Protein AF-0000000066460626 (afdb_homodimer)

Radius of gyration: 23.29 Å; Cα contacts (8 Å, |Δi|>4): 534; chains: 2; bounding box: 52×64×82 Å

Secondary structure (DSSP, 8-state):
------------GGGBPPPEE--HHHHHHHHHHHHHHTTS-EEE-SSSEEEE--TTHHHHHHHHHHHTT-SSS-EEEEEEEESEEEEPPPTTEEEEEEEEES-EEETTEEE-BTEEEEESS-EEEE-EEEEEEEEEE------GGGG--/------------GGGBPPPEE--HHHHHHHHHHHHHHTTS-EEE-SSSEEEE--TTHHHHHHHHHHHTT-SSS-EEEEEEEESEEEEPPPTTEEEEEEEEES-EEETTEEE-BTEEEEESS-EEEE-EEEEEEEEEE------GGGGG-

Nearest PDB structures (foldseek):
  3o14-assembly2_B  TM=6.221E-01  e=6.303E-01  Marinobacter nauticus VT8
  4tvw-assembly1_A  TM=4.053E-01  e=3.552E+00  Escherichia coli
  4cfe-assembly1_C  TM=2.520E-01  e=5.474E+00  Homo sapiens
  4cfe-assembly2_A  TM=2.181E-01  e=5.474E+00  Homo sapiens
  3o14-assembly2_B  TM=6.187E-01  e=6.243E-01  Marinobacter nauticus VT8

Foldseek 3Di:
DDPPPPPPVPPCCVQWDDKDFDDPQLLVLLQQLLVVVVPADWDDDDDFKIWGPHPCNCVSCQSNCVSVVNNPPDDDIDMDGAFKDKDADDPPDKDKDADRDDWFDFPNDIDDGRIIIIGPGIGMGTDDDDDDDDDDDDPPPPPPPVVVD/DDPPPPPPVPPCCVQWDDKDFDDPQLLVLLQQLLVVVVPADWDDDDDFKIWGPHPCNCVSCQSNCVSVVNNPPDDDIDMDGAFKDKDADDPPDKDKDADRDDWFDFPNDIDDGRIIIIGPGIGMGTDDDDDDDDDDDDPPPPPPVVVVD

Sequence (298 aa):
MASDKDDTESKDTSKFEFPSTIDSDAKGDLDELAKWFRAAEMVTQGKNTWRCVDMARFQKVYPLLSKLKLDKGCKFTLYRISGYTTILKGPGFDNLFFPLLGAVDIHGVRFEPGKYTRFTSNQVVDAQLDFLIISVPEEVSMSNESRLEMASDKDDTESKDTSKFEFPSTIDSDAKGDLDELAKWFRAAEMVTQGKNTWRCVDMARFQKVYPLLSKLKLDK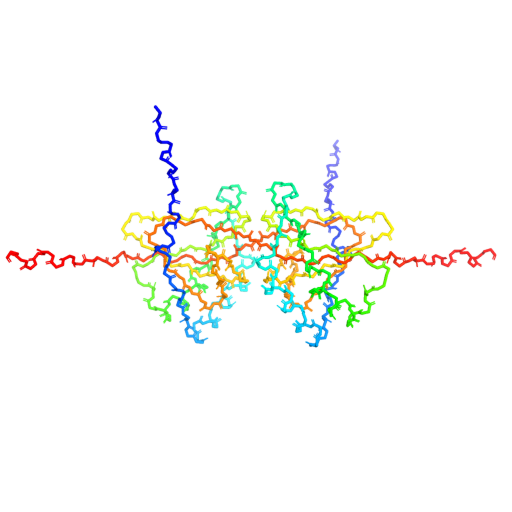GCKFTLYRISGYTTILKGPGFDNLFFPLLGAVDIHGVRFEPGKYTRFTSNQVVDAQLDFLIISVPEEVSMSNESRLE

Solvent-accessible surface area (backbone atoms only — not comparable to full-atom values): 16579 Å² total; per-residue (Å²): 136,83,79,78,76,75,76,70,73,68,79,68,64,80,64,60,51,74,69,44,74,58,55,72,69,42,36,52,38,43,50,52,35,35,61,55,53,75,72,50,46,68,41,80,55,70,95,38,26,30,33,61,67,38,78,63,50,60,69,52,46,39,66,33,27,52,70,68,70,46,67,69,89,42,48,74,47,45,38,38,30,36,15,63,48,74,46,76,54,52,89,73,33,26,33,36,42,31,40,40,50,30,52,39,53,48,94,86,41,78,38,42,54,47,30,31,34,52,35,80,48,69,40,72,42,46,18,54,32,37,31,38,37,37,37,33,66,49,79,71,70,72,62,68,64,67,67,76,105,135,84,80,79,77,75,77,68,74,69,79,70,65,78,63,61,52,75,69,44,74,58,54,72,71,41,36,52,38,42,49,53,36,36,62,54,54,76,72,50,45,66,41,79,56,68,96,36,27,32,36,62,68,38,77,62,48,62,68,54,46,40,66,33,27,51,69,68,70,46,66,69,90,42,46,76,49,46,37,39,30,38,13,61,48,74,47,77,53,54,89,72,33,25,33,36,42,31,40,40,53,31,50,40,54,51,96,86,40,80,37,41,54,45,30,30,33,52,36,81,48,69,41,72,44,50,18,56,33,38,31,39,36,37,36,33,66,48,78,71,70,73,62,67,65,69,66,76,105

Structure (mmCIF, N/CA/C/O backbone):
data_AF-0000000066460626-model_v1
#
loop_
_entity.id
_entity.type
_entity.pdbx_description
1 polymer 'Uncharacterized protein'
#
loop_
_atom_site.group_PDB
_atom_site.id
_atom_site.type_symbol
_atom_site.label_atom_id
_atom_site.label_alt_id
_atom_site.label_comp_id
_atom_site.label_asym_id
_atom_site.label_entity_id
_atom_site.label_seq_id
_atom_site.pdbx_PDB_ins_code
_atom_site.Cartn_x
_atom_site.Cartn_y
_atom_site.Cartn_z
_atom_site.occupancy
_atom_site.B_iso_or_equiv
_atom_site.auth_seq_id
_atom_site.auth_comp_id
_atom_site.auth_asym_id
_atom_site.auth_atom_id
_atom_site.pdbx_PDB_model_num
ATOM 1 N N . MET A 1 1 ? 34.125 -6.992 35.781 1 24 1 MET A N 1
ATOM 2 C CA . MET A 1 1 ? 32.969 -7.688 35.219 1 24 1 MET A CA 1
ATOM 3 C C . MET A 1 1 ? 31.891 -6.695 34.781 1 24 1 MET A C 1
ATOM 5 O O . MET A 1 1 ? 31.203 -6.098 35.594 1 24 1 MET A O 1
ATOM 9 N N . ALA A 1 2 ? 32.156 -5.93 33.719 1 31.8 2 ALA A N 1
ATOM 10 C CA . ALA A 1 2 ? 31.391 -4.797 33.219 1 31.8 2 ALA A CA 1
ATOM 11 C C . ALA A 1 2 ? 30.016 -5.238 32.719 1 31.8 2 ALA A C 1
ATOM 13 O O . ALA A 1 2 ? 29.906 -6.219 31.984 1 31.8 2 ALA A O 1
ATOM 14 N N . SER A 1 3 ? 28.875 -4.977 33.5 1 30.23 3 SER A N 1
ATOM 15 C CA . SER A 1 3 ? 27.469 -5.238 33.219 1 30.23 3 SER A CA 1
ATOM 16 C C . SER A 1 3 ? 27.047 -4.621 31.875 1 30.23 3 SER A C 1
ATOM 18 O O . SER A 1 3 ? 27.281 -3.432 31.641 1 30.23 3 SER A O 1
ATOM 20 N N . ASP A 1 4 ? 27.031 -5.344 30.844 1 32.59 4 ASP A N 1
ATOM 21 C CA . ASP A 1 4 ? 26.547 -5.008 29.516 1 32.59 4 ASP A CA 1
ATOM 22 C C . ASP A 1 4 ? 25.125 -4.477 29.562 1 32.59 4 ASP A C 1
ATOM 24 O O . ASP A 1 4 ? 24.172 -5.23 29.828 1 32.59 4 ASP A O 1
ATOM 28 N N . LYS A 1 5 ? 24.906 -3.232 30.078 1 36.12 5 LYS A N 1
ATOM 29 C CA . LYS A 1 5 ? 23.641 -2.527 29.953 1 36.12 5 LYS A CA 1
ATOM 30 C C . LYS A 1 5 ? 23.062 -2.666 28.547 1 36.12 5 LYS A C 1
ATOM 32 O O . LYS A 1 5 ? 23.672 -2.197 27.578 1 36.12 5 LYS A O 1
ATOM 37 N N . ASP A 1 6 ? 22.422 -3.742 28.266 1 32.94 6 ASP A N 1
ATOM 38 C CA . ASP A 1 6 ? 21.562 -3.947 27.109 1 32.94 6 ASP A CA 1
ATOM 39 C C . ASP A 1 6 ? 20.625 -2.75 26.891 1 32.94 6 ASP A C 1
ATOM 41 O O . ASP A 1 6 ? 19.781 -2.465 27.734 1 32.94 6 ASP A O 1
ATOM 45 N N . ASP A 1 7 ? 21.109 -1.629 26.422 1 34.34 7 ASP A N 1
ATOM 46 C CA . ASP A 1 7 ? 20.312 -0.501 25.938 1 34.34 7 ASP A CA 1
ATOM 47 C C . ASP A 1 7 ? 19.156 -0.977 25.062 1 34.34 7 ASP A C 1
ATOM 49 O O . ASP A 1 7 ? 19.312 -1.201 23.875 1 34.34 7 ASP A O 1
ATOM 53 N N . THR A 1 8 ? 18.297 -1.813 25.656 1 34.25 8 THR A N 1
ATOM 54 C CA . THR A 1 8 ? 17 -2.008 25.016 1 34.25 8 THR A CA 1
ATOM 55 C C . THR A 1 8 ? 16.359 -0.666 24.672 1 34.25 8 THR A C 1
ATOM 57 O O . THR A 1 8 ? 15.953 0.083 25.562 1 34.25 8 THR A O 1
ATOM 60 N N . GLU A 1 9 ? 16.844 0.076 23.734 1 36.5 9 GLU A N 1
ATOM 61 C CA . GLU A 1 9 ? 16.031 1.184 23.219 1 36.5 9 GLU A CA 1
ATOM 62 C C . GLU A 1 9 ? 14.555 0.805 23.156 1 36.5 9 GLU A C 1
ATOM 64 O O . GLU A 1 9 ? 14.18 -0.107 22.406 1 36.5 9 GLU A O 1
ATOM 69 N N . SER A 1 10 ? 13.891 0.825 24.234 1 34.88 10 SER A N 1
ATOM 70 C CA . SER A 1 10 ? 12.43 0.767 24.234 1 34.88 10 SER A CA 1
ATOM 71 C C . SER A 1 10 ? 11.852 1.517 23.031 1 34.88 10 SER A C 1
ATOM 73 O O . SER A 1 10 ? 12.102 2.713 22.875 1 34.88 10 SER A O 1
ATOM 75 N N . LYS A 1 11 ? 11.75 0.898 21.969 1 39.72 11 LYS A N 1
ATOM 76 C CA . LYS A 1 11 ? 10.93 1.493 20.922 1 39.72 11 LYS A CA 1
ATOM 77 C C . LYS A 1 11 ? 9.719 2.221 21.516 1 39.72 11 LYS A C 1
ATOM 79 O O . LYS A 1 11 ? 8.797 1.586 22.016 1 39.72 11 LYS A O 1
ATOM 84 N N . ASP A 1 12 ? 9.828 3.227 22.266 1 39.19 12 ASP A N 1
ATOM 85 C CA . ASP A 1 12 ? 8.812 4.078 22.875 1 39.19 12 ASP A CA 1
ATOM 86 C C . ASP A 1 12 ? 7.629 4.285 21.922 1 39.19 12 ASP A C 1
ATOM 88 O O . ASP A 1 12 ? 7.672 5.145 21.047 1 39.19 12 ASP A O 1
ATOM 92 N N . THR A 1 13 ? 6.914 3.293 21.547 1 45.16 13 THR A N 1
ATOM 93 C CA . THR A 1 13 ? 5.594 3.271 20.922 1 45.16 13 THR A CA 1
ATOM 94 C C . THR A 1 13 ? 4.676 4.305 21.578 1 45.16 13 THR A C 1
ATOM 96 O O . THR A 1 13 ? 3.502 4.414 21.203 1 45.16 13 THR A O 1
ATOM 99 N N . SER A 1 14 ? 5.035 4.879 22.672 1 47.16 14 SER A N 1
ATOM 100 C CA . SER A 1 14 ? 4.227 5.828 23.438 1 47.16 14 SER A CA 1
ATOM 101 C C . SER A 1 14 ? 3.789 7.004 22.562 1 47.16 14 SER A C 1
ATOM 103 O O . SER A 1 14 ? 2.777 7.648 22.844 1 47.16 14 SER A O 1
ATOM 105 N N . LYS A 1 15 ? 4.559 7.254 21.547 1 56.41 15 LYS A N 1
ATOM 106 C CA . LYS A 1 15 ? 4.301 8.523 20.891 1 56.41 15 LYS A CA 1
ATOM 107 C C . LYS A 1 15 ? 3.381 8.344 19.688 1 56.41 15 LYS A C 1
ATOM 109 O O . LYS A 1 15 ? 3.121 9.297 18.938 1 56.41 15 LYS A O 1
ATOM 114 N N . PHE A 1 16 ? 3.021 7.035 19.5 1 57.91 16 PHE A N 1
ATOM 115 C CA . PHE A 1 16 ? 2.113 6.805 18.375 1 57.91 16 PHE A CA 1
ATOM 116 C C . PHE A 1 16 ? 0.664 6.797 18.859 1 57.91 16 PHE A C 1
ATOM 118 O O . PHE A 1 16 ? 0.301 6.023 19.75 1 57.91 16 PHE A O 1
ATOM 125 N N . GLU A 1 17 ? -0.047 7.848 18.531 1 64.75 17 GLU A N 1
ATOM 126 C CA . GLU A 1 17 ? -1.455 7.957 18.906 1 64.75 17 GLU A CA 1
ATOM 127 C C . GLU A 1 17 ? -2.314 6.988 18.094 1 64.75 17 GLU A C 1
ATOM 129 O O . GLU A 1 17 ? -2.021 6.711 16.938 1 64.75 17 GLU A O 1
ATOM 134 N N . PHE A 1 18 ? -3.227 6.367 18.766 1 69.38 18 PHE A N 1
ATOM 135 C CA . PHE A 1 18 ? -4.195 5.473 18.141 1 69.38 18 PHE A CA 1
ATOM 136 C C . PHE A 1 18 ? -4.938 6.172 17.016 1 69.38 18 PHE A C 1
ATOM 138 O O . PHE A 1 18 ? -5.211 7.375 17.094 1 69.38 18 PHE A O 1
ATOM 145 N N . PRO A 1 19 ? -5.184 5.426 16.047 1 77.44 19 PRO A N 1
ATOM 146 C CA . PRO A 1 19 ? -5.855 6.004 14.883 1 77.44 19 PRO A CA 1
ATOM 147 C C . PRO A 1 19 ? -7.258 6.512 15.203 1 77.44 19 PRO A C 1
ATOM 149 O O . PRO A 1 19 ? -7.957 5.93 16.031 1 77.44 19 PRO A O 1
ATOM 152 N N . SER A 1 20 ? -7.578 7.656 14.742 1 87 20 SER A N 1
ATOM 153 C CA . SER A 1 20 ? -8.938 8.188 14.734 1 87 20 SER A CA 1
ATOM 154 C C . SER A 1 20 ? -9.625 7.926 13.398 1 87 20 SER A C 1
ATOM 156 O O . SER A 1 20 ? -8.961 7.75 12.375 1 87 20 SER A O 1
ATOM 158 N N . THR A 1 21 ? -11 7.832 13.484 1 91.62 21 THR A N 1
ATOM 159 C CA . THR A 1 21 ? -11.773 7.562 12.281 1 91.62 21 THR A CA 1
ATOM 160 C C . THR A 1 21 ? -12.539 8.812 11.844 1 91.62 21 THR A C 1
ATOM 162 O O . THR A 1 21 ? -13.133 9.5 12.672 1 91.62 21 THR A O 1
ATOM 165 N N . ILE A 1 22 ? -12.438 9.055 10.586 1 93.44 22 ILE A N 1
ATOM 166 C CA . ILE A 1 22 ? -13.195 10.203 10.094 1 93.44 22 ILE A CA 1
ATOM 167 C C . ILE A 1 22 ? -14.633 9.773 9.781 1 93.44 22 ILE A C 1
ATOM 169 O O . ILE A 1 22 ? -14.914 8.586 9.633 1 93.44 22 ILE A O 1
ATOM 173 N N . ASP A 1 23 ? -15.5 10.75 9.781 1 93 23 ASP A N 1
ATOM 174 C CA . ASP A 1 23 ? -16.891 10.406 9.508 1 93 23 ASP A CA 1
ATOM 175 C C . ASP A 1 23 ? -17.078 10.023 8.039 1 93 23 ASP A C 1
ATOM 177 O O . ASP A 1 23 ? -16.172 10.211 7.223 1 93 23 ASP A O 1
ATOM 181 N N . SER A 1 24 ? -18.297 9.508 7.773 1 92.5 24 SER A N 1
ATOM 182 C CA . SER A 1 24 ? -18.578 8.938 6.461 1 92.5 24 SER A CA 1
ATOM 183 C C . SER A 1 24 ? -18.531 10.008 5.375 1 92.5 24 SER A C 1
ATOM 185 O O . SER A 1 24 ? -18.109 9.734 4.246 1 92.5 24 SER A O 1
ATOM 187 N N . ASP A 1 25 ? -18.953 11.195 5.668 1 93.62 25 ASP A N 1
ATOM 188 C CA . ASP A 1 25 ? -18.938 12.281 4.695 1 93.62 25 ASP A CA 1
ATOM 189 C C . ASP A 1 25 ? -17.5 12.672 4.344 1 93.62 25 ASP A C 1
ATOM 191 O O . ASP A 1 25 ? -17.172 12.859 3.172 1 93.62 25 ASP A O 1
ATOM 195 N N . ALA A 1 26 ? -16.703 12.75 5.32 1 95.31 26 ALA A N 1
ATOM 196 C CA . ALA A 1 26 ? -15.297 13.062 5.109 1 95.31 26 ALA A CA 1
ATOM 197 C C . ALA A 1 26 ? -14.594 11.938 4.355 1 95.31 26 ALA A C 1
ATOM 199 O O . ALA A 1 26 ? -13.711 12.195 3.527 1 95.31 26 ALA A O 1
ATOM 200 N N . LYS A 1 27 ? -14.969 10.758 4.633 1 95.12 27 LYS A N 1
ATOM 201 C CA . LYS A 1 27 ? -14.383 9.617 3.949 1 95.12 27 LYS A CA 1
ATOM 202 C C . LYS A 1 27 ? -14.672 9.656 2.451 1 95.12 27 LYS A C 1
ATOM 204 O O . LYS A 1 27 ? -13.828 9.266 1.64 1 95.12 27 LYS A O 1
ATOM 209 N N . GLY A 1 28 ? -15.914 10.039 2.135 1 94.56 28 GLY A N 1
ATOM 210 C CA . GLY A 1 28 ? -16.234 10.227 0.728 1 94.56 28 GLY A CA 1
ATOM 211 C C . GLY A 1 28 ? -15.312 11.211 0.032 1 94.56 28 GLY A C 1
ATOM 212 O O . GLY A 1 28 ? -14.844 10.953 -1.078 1 94.56 28 GLY A O 1
ATOM 213 N N . ASP A 1 29 ? -15.078 12.328 0.657 1 96.75 29 ASP A N 1
ATOM 214 C CA . ASP A 1 29 ? -14.18 13.344 0.105 1 96.75 29 ASP A CA 1
ATOM 215 C C . ASP A 1 29 ? -12.758 12.812 -0 1 96.75 29 ASP A C 1
ATOM 217 O O . ASP A 1 29 ? -12.039 13.109 -0.96 1 96.75 29 ASP A O 1
ATOM 221 N N . LEU A 1 30 ? -12.367 12.039 0.977 1 96.38 30 LEU A N 1
ATOM 222 C CA . LEU A 1 30 ? -11.047 11.422 0.957 1 96.38 30 LEU A CA 1
ATOM 223 C C . LEU A 1 30 ? -10.914 10.469 -0.227 1 96.38 30 LEU A C 1
ATOM 225 O O . LEU A 1 30 ? -9.883 10.453 -0.901 1 96.38 30 LEU A O 1
ATOM 229 N N . ASP A 1 31 ? -11.93 9.742 -0.486 1 92.81 31 ASP A N 1
ATOM 230 C CA . ASP A 1 31 ? -11.93 8.805 -1.604 1 92.81 31 ASP A CA 1
ATOM 231 C C . ASP A 1 31 ? -11.82 9.539 -2.938 1 92.81 31 ASP A C 1
ATOM 233 O O . ASP A 1 31 ? -11.102 9.102 -3.838 1 92.81 31 ASP A O 1
ATOM 237 N N . GLU A 1 32 ? -12.508 10.594 -3.055 1 95.06 32 GLU A N 1
ATOM 238 C CA . GLU A 1 32 ? -12.445 11.391 -4.273 1 95.06 32 GLU A CA 1
ATOM 239 C C . GLU A 1 32 ? -11.055 11.992 -4.473 1 95.06 32 GLU A C 1
ATOM 241 O O . GLU A 1 32 ? -10.547 12.023 -5.594 1 95.06 32 GLU A O 1
ATOM 246 N N . LEU A 1 33 ? -10.523 12.445 -3.422 1 96.62 33 LEU A N 1
ATOM 247 C CA . LEU A 1 33 ? -9.164 12.969 -3.479 1 96.62 33 LEU A CA 1
ATOM 248 C C . LEU A 1 33 ? -8.188 11.891 -3.945 1 96.62 33 LEU A C 1
ATOM 250 O O . LEU A 1 33 ? -7.34 12.148 -4.801 1 96.62 33 LEU A O 1
ATOM 254 N N . ALA A 1 34 ? -8.312 10.727 -3.404 1 93 34 ALA A N 1
ATOM 255 C CA . ALA A 1 34 ? -7.438 9.609 -3.74 1 93 34 ALA A CA 1
ATOM 256 C C . ALA A 1 34 ? -7.52 9.273 -5.227 1 93 34 ALA A C 1
ATOM 258 O O . ALA A 1 34 ? -6.496 9.039 -5.875 1 93 34 ALA A O 1
ATOM 259 N N . LYS A 1 35 ? -8.688 9.25 -5.754 1 89.69 35 LYS A N 1
ATOM 260 C CA . LYS A 1 35 ? -8.891 8.953 -7.172 1 89.69 35 LYS A CA 1
ATOM 261 C C . LYS A 1 35 ? -8.203 9.992 -8.055 1 89.69 35 LYS A C 1
ATOM 263 O O . LYS A 1 35 ? -7.504 9.633 -9.008 1 89.69 35 LYS A O 1
ATOM 268 N N . TRP A 1 36 ? -8.398 11.203 -7.758 1 95.06 36 TRP A N 1
ATOM 269 C CA . TRP A 1 36 ? -7.793 12.289 -8.523 1 95.06 36 TRP A CA 1
ATOM 270 C C . TRP A 1 36 ? -6.27 12.234 -8.422 1 95.06 36 TRP A C 1
ATOM 272 O O . TRP A 1 36 ? -5.57 12.453 -9.414 1 95.06 36 TRP A O 1
ATOM 282 N N . PHE A 1 37 ? -5.727 11.922 -7.234 1 94.69 37 PHE A N 1
ATOM 283 C CA . PHE A 1 37 ? -4.305 11.984 -6.922 1 94.69 37 PHE A CA 1
ATOM 284 C C . PHE A 1 37 ? -3.518 11 -7.773 1 94.69 37 PHE A C 1
ATOM 286 O O . PHE A 1 37 ? -2.33 11.203 -8.031 1 94.69 37 PHE A O 1
ATOM 293 N N . ARG A 1 38 ? -4.117 10 -8.219 1 87.56 38 ARG A N 1
ATOM 294 C CA . ARG A 1 38 ? -3.455 8.977 -9.016 1 87.56 38 ARG A CA 1
ATOM 295 C C . ARG A 1 38 ? -2.816 9.578 -10.266 1 87.56 38 ARG A C 1
ATOM 297 O O . ARG A 1 38 ? -1.754 9.133 -10.703 1 87.56 38 ARG A O 1
ATOM 304 N N . ALA A 1 39 ? -3.395 10.641 -10.758 1 89.94 39 ALA A N 1
ATOM 305 C CA . ALA A 1 39 ? -2.918 11.211 -12.016 1 89.94 39 ALA A CA 1
ATOM 306 C C . ALA A 1 39 ? -2.381 12.617 -11.805 1 89.94 39 ALA A C 1
ATOM 308 O O . ALA A 1 39 ? -2.068 13.32 -12.773 1 89.94 39 ALA A O 1
ATOM 309 N N . ALA A 1 40 ? -2.316 13.023 -10.594 1 95.62 40 ALA A N 1
ATOM 310 C CA . ALA A 1 40 ? -1.896 14.391 -10.305 1 95.62 40 ALA A CA 1
ATOM 311 C C . ALA A 1 40 ? -0.428 14.602 -10.664 1 95.62 40 ALA A C 1
ATOM 313 O O . ALA A 1 40 ? 0.369 13.656 -10.617 1 95.62 40 ALA A O 1
ATOM 314 N N . GLU A 1 41 ? -0.122 15.836 -10.992 1 97.5 41 GLU A N 1
ATOM 315 C CA . GLU A 1 41 ? 1.266 16.188 -11.266 1 97.5 41 GLU A CA 1
ATOM 316 C C . GLU A 1 41 ? 2.121 16.109 -10.008 1 97.5 41 GLU A C 1
ATOM 318 O O . GLU A 1 41 ? 1.747 16.641 -8.961 1 97.5 41 GLU A O 1
ATOM 323 N N . MET A 1 42 ? 3.279 15.461 -10.141 1 96.69 42 MET A N 1
ATOM 324 C CA . MET A 1 42 ? 4.168 15.211 -9.016 1 96.69 42 MET A CA 1
ATOM 325 C C . MET A 1 42 ? 5.582 15.688 -9.312 1 96.69 42 MET A C 1
ATOM 327 O O . MET A 1 42 ? 5.98 15.773 -10.477 1 96.69 42 MET A O 1
ATOM 331 N N . VAL A 1 43 ? 6.266 16.016 -8.281 1 97.06 43 VAL A N 1
ATOM 332 C CA . VAL A 1 43 ? 7.699 16.281 -8.383 1 97.06 43 VAL A CA 1
ATOM 333 C C . VAL A 1 43 ? 8.461 15.359 -7.434 1 97.06 43 VAL A C 1
ATOM 335 O O . VAL A 1 43 ? 7.969 15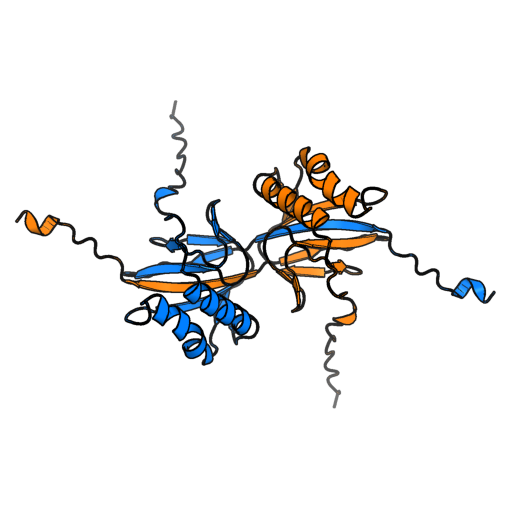.031 -6.352 1 97.06 43 VAL A O 1
ATOM 338 N N . THR A 1 44 ? 9.617 14.969 -7.828 1 93.88 44 THR A N 1
ATOM 339 C CA . THR A 1 44 ? 10.453 14.102 -7.004 1 93.88 44 THR A CA 1
ATOM 340 C C . THR A 1 44 ? 11.047 14.875 -5.832 1 93.88 44 THR A C 1
ATOM 342 O O . THR A 1 44 ? 11.578 15.977 -6.012 1 93.88 44 THR A O 1
ATOM 345 N N . GLN A 1 45 ? 10.75 14.336 -4.676 1 92.5 45 GLN A N 1
ATOM 346 C CA . GLN A 1 45 ? 11.359 14.852 -3.453 1 92.5 45 GLN A CA 1
ATOM 347 C C . GLN A 1 45 ? 12.211 13.789 -2.766 1 92.5 45 GLN A C 1
ATOM 349 O O . GLN A 1 45 ? 11.727 13.078 -1.884 1 92.5 45 GLN A O 1
ATOM 354 N N . GLY A 1 46 ? 13.398 13.57 -3.221 1 85.44 46 GLY A N 1
ATOM 355 C CA . GLY A 1 46 ? 14.258 12.508 -2.729 1 85.44 46 GLY A CA 1
ATOM 356 C C . GLY A 1 46 ? 14.203 11.25 -3.578 1 85.44 46 GLY A C 1
ATOM 357 O O . GLY A 1 46 ? 13.672 11.273 -4.691 1 85.44 46 GLY A O 1
ATOM 358 N N . LYS A 1 47 ? 14.758 10.156 -3.123 1 84.69 47 LYS A N 1
ATOM 359 C CA . LYS A 1 47 ? 14.914 8.938 -3.914 1 84.69 47 LYS A CA 1
ATOM 360 C C . LYS A 1 47 ? 13.586 8.203 -4.074 1 84.69 47 LYS A C 1
ATOM 362 O O . LYS A 1 47 ? 13.297 7.66 -5.141 1 84.69 47 LYS A O 1
ATOM 367 N N . ASN A 1 48 ? 12.727 8.297 -3.104 1 88.69 48 ASN A N 1
ATOM 368 C CA . ASN A 1 48 ? 11.539 7.445 -3.119 1 88.69 48 ASN A CA 1
ATOM 369 C C . ASN A 1 48 ? 10.289 8.219 -2.705 1 88.69 48 ASN A C 1
ATOM 371 O O . ASN A 1 48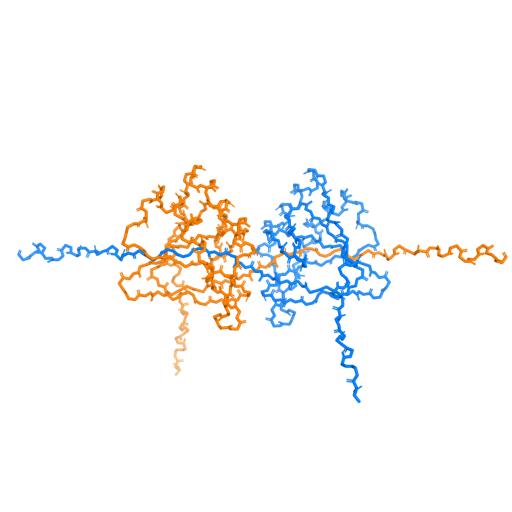 ? 9.336 7.637 -2.184 1 88.69 48 ASN A O 1
ATOM 375 N N . THR A 1 49 ? 10.414 9.547 -2.869 1 93.12 49 THR A N 1
ATOM 376 C CA . THR A 1 49 ? 9.312 10.391 -2.416 1 93.12 49 THR A CA 1
ATOM 377 C C . THR A 1 49 ? 8.914 11.391 -3.498 1 93.12 49 THR A C 1
ATOM 379 O O . THR A 1 49 ? 9.773 12.031 -4.105 1 93.12 49 THR A O 1
ATOM 382 N N . TRP A 1 50 ? 7.668 11.43 -3.76 1 94.69 50 TRP A N 1
ATOM 383 C CA . TRP A 1 50 ? 7.094 12.43 -4.656 1 94.69 50 TRP A CA 1
ATOM 384 C C . TRP A 1 50 ? 6.098 13.312 -3.92 1 94.69 50 TRP A C 1
ATOM 386 O O . TRP A 1 50 ? 5.355 12.836 -3.057 1 94.69 50 TRP A O 1
ATOM 396 N N . ARG A 1 51 ? 6.109 14.523 -4.305 1 97.06 51 ARG A N 1
ATOM 397 C CA . ARG A 1 51 ? 5.191 15.508 -3.74 1 97.06 51 ARG A CA 1
ATOM 398 C C . ARG A 1 51 ? 4.285 16.094 -4.82 1 97.06 51 ARG A C 1
ATOM 400 O O . ARG A 1 51 ? 4.738 16.375 -5.93 1 97.06 51 ARG A O 1
ATOM 407 N N . CYS A 1 52 ? 3.064 16.297 -4.473 1 98.12 52 CYS A N 1
ATOM 408 C CA . CYS A 1 52 ? 2.107 16.844 -5.426 1 98.12 52 CYS A CA 1
ATOM 409 C C . CYS A 1 52 ? 2.346 18.344 -5.637 1 98.12 52 CYS A C 1
ATOM 411 O O . CYS A 1 52 ? 2.461 19.094 -4.672 1 98.12 52 CYS A O 1
ATOM 413 N N . VAL A 1 53 ? 2.422 18.703 -6.934 1 98.06 53 VAL A N 1
ATOM 414 C CA . VAL A 1 53 ? 2.58 20.109 -7.246 1 98.06 53 VAL A CA 1
ATOM 415 C C . VAL A 1 53 ? 1.45 20.562 -8.164 1 98.06 53 VAL A C 1
ATOM 417 O O . VAL A 1 53 ? 1.477 21.688 -8.688 1 98.06 53 VAL A O 1
ATOM 420 N N . ASP A 1 54 ? 0.55 19.656 -8.406 1 98 54 ASP A N 1
ATOM 421 C CA . ASP A 1 54 ? -0.611 20 -9.227 1 98 54 ASP A CA 1
ATOM 422 C C . ASP A 1 54 ? -1.424 21.125 -8.594 1 98 54 ASP A C 1
ATOM 424 O O . ASP A 1 54 ? -1.824 21.016 -7.43 1 98 54 ASP A O 1
ATOM 428 N N . MET A 1 55 ? -1.688 22.141 -9.328 1 97.5 55 MET A N 1
ATOM 429 C CA . MET A 1 55 ? -2.365 23.312 -8.781 1 97.5 55 MET A CA 1
ATOM 430 C C . MET A 1 55 ? -3.795 22.969 -8.375 1 97.5 55 MET A C 1
ATOM 432 O O . MET A 1 55 ? -4.359 23.609 -7.477 1 97.5 55 MET A O 1
ATOM 436 N N . ALA A 1 56 ? -4.359 21.953 -8.992 1 98.12 56 ALA A N 1
ATOM 437 C CA . ALA A 1 56 ? -5.727 21.547 -8.672 1 98.12 56 ALA A CA 1
ATOM 438 C C . ALA A 1 56 ? -5.816 20.969 -7.262 1 98.12 56 ALA A C 1
ATOM 440 O O . ALA A 1 56 ? -6.914 20.797 -6.723 1 98.12 56 ALA A O 1
ATOM 441 N N . ARG A 1 57 ? -4.664 20.75 -6.621 1 98.19 57 ARG A N 1
ATOM 442 C CA . ARG A 1 57 ? -4.664 20.094 -5.324 1 98.19 57 ARG A CA 1
ATOM 443 C C . ARG A 1 57 ? -5.422 20.906 -4.289 1 98.19 57 ARG A C 1
ATOM 445 O O . ARG A 1 57 ? -6.07 20.359 -3.398 1 98.19 57 ARG A O 1
ATOM 452 N N . PHE A 1 58 ? -5.434 22.219 -4.387 1 97 58 PHE A N 1
ATOM 453 C CA . PHE A 1 58 ? -6.117 23.078 -3.43 1 97 58 PHE A CA 1
ATOM 454 C C . PHE A 1 58 ? -7.625 22.859 -3.496 1 97 58 PHE A C 1
ATOM 456 O O . PHE A 1 58 ? -8.281 22.719 -2.463 1 97 58 PHE A O 1
ATOM 463 N N . GLN A 1 59 ? -8.062 22.766 -4.688 1 97.69 59 GLN A N 1
ATOM 464 C CA . GLN A 1 59 ? -9.492 22.547 -4.883 1 97.69 59 GLN A CA 1
ATOM 465 C C . GLN A 1 59 ? -9.906 21.125 -4.504 1 97.69 59 GLN A C 1
ATOM 467 O O . GLN A 1 59 ? -11 20.906 -3.979 1 97.69 59 GLN A O 1
ATOM 472 N N . LYS A 1 60 ? -9.062 20.219 -4.766 1 98.06 60 LYS A N 1
ATOM 473 C CA . LYS A 1 60 ? -9.391 18.812 -4.574 1 98.06 60 LYS A CA 1
ATOM 474 C C . LYS A 1 60 ? -9.367 18.438 -3.094 1 98.06 60 LYS A C 1
ATOM 476 O O . LYS A 1 60 ? -10.141 17.594 -2.652 1 98.06 60 LYS A O 1
ATOM 481 N N . VAL A 1 61 ? -8.5 19.156 -2.32 1 97.88 61 VAL A N 1
ATOM 482 C CA . VAL A 1 61 ? -8.344 18.781 -0.919 1 97.88 61 VAL A CA 1
ATOM 483 C C . VAL A 1 61 ?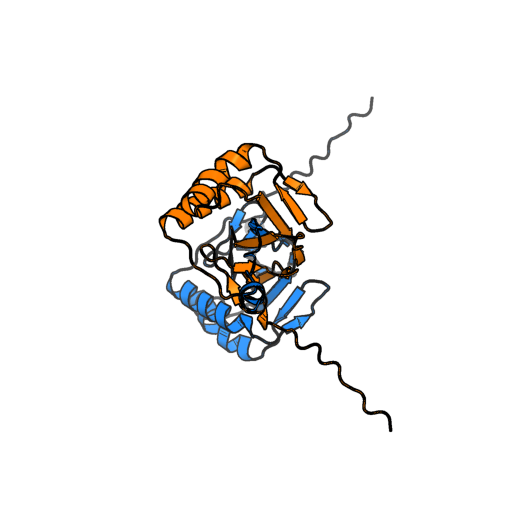 -9.32 19.562 -0.056 1 97.88 61 VAL A C 1
ATOM 485 O O . VAL A 1 61 ? -9.688 19.141 1.037 1 97.88 61 VAL A O 1
ATOM 488 N N . TYR A 1 62 ? -9.805 20.641 -0.487 1 97.31 62 TYR A N 1
ATOM 489 C CA . TYR A 1 62 ? -10.547 21.609 0.304 1 97.31 62 TYR A CA 1
ATOM 490 C C . TYR A 1 62 ? -11.789 20.984 0.915 1 97.31 62 TYR A C 1
ATOM 492 O O . TYR A 1 62 ? -12.07 21.172 2.102 1 97.31 62 TYR A O 1
ATOM 500 N N . PRO A 1 63 ? -12.656 20.219 0.169 1 97.56 63 PRO A N 1
ATOM 501 C CA . PRO A 1 63 ? -13.852 19.625 0.786 1 97.56 63 PRO A CA 1
ATOM 502 C C . PRO A 1 63 ? -13.523 18.797 2.025 1 97.56 63 PRO A C 1
ATOM 504 O O . PRO A 1 63 ? -14.242 18.859 3.023 1 97.56 63 PRO A O 1
ATOM 507 N N . LEU A 1 64 ? -12.438 18.078 1.96 1 97.31 64 LEU A N 1
ATOM 508 C CA . LEU A 1 64 ? -12.023 17.25 3.092 1 97.31 64 LEU A CA 1
ATOM 509 C C . LEU A 1 64 ? -11.586 18.125 4.266 1 97.31 64 LEU A C 1
ATOM 511 O O . LEU A 1 64 ? -12.031 17.906 5.398 1 97.31 64 LEU A O 1
ATOM 515 N N . LEU A 1 65 ? -10.766 19.125 3.969 1 97.06 65 LEU A N 1
ATOM 516 C CA . LEU A 1 65 ? -10.266 20.016 5.012 1 97.06 65 LEU A CA 1
ATOM 517 C C . LEU A 1 65 ? -11.422 20.766 5.688 1 97.06 65 LEU A C 1
ATOM 519 O O . LEU A 1 65 ? -11.43 20.906 6.914 1 97.06 65 LEU A O 1
ATOM 523 N N . SER A 1 66 ? -12.305 21.188 4.879 1 96 66 SER A N 1
ATOM 524 C CA . SER A 1 66 ? -13.453 21.938 5.391 1 96 66 SER A CA 1
ATOM 525 C C . SER A 1 66 ? -14.297 21.062 6.32 1 96 66 SER A C 1
ATOM 527 O O . SER A 1 66 ? -14.664 21.5 7.414 1 96 66 SER A O 1
ATOM 529 N N . LYS A 1 67 ? -14.523 19.906 5.984 1 95.25 67 LYS A N 1
ATOM 530 C CA . LYS A 1 67 ? -15.344 19 6.781 1 95.25 67 LYS A CA 1
ATOM 531 C C . LYS A 1 67 ? -14.656 18.641 8.094 1 95.25 67 LYS A C 1
ATOM 533 O O . LYS A 1 67 ? -15.32 18.422 9.109 1 95.25 67 LYS A O 1
ATOM 538 N N . LEU A 1 68 ? -13.391 18.562 8.023 1 94.94 68 LEU A N 1
ATOM 539 C CA . L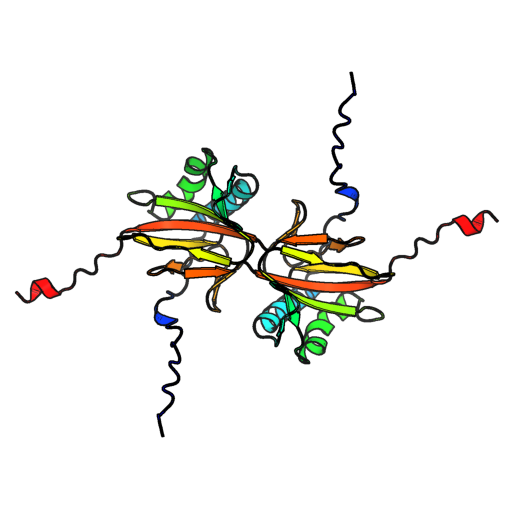EU A 1 68 ? -12.617 18.203 9.211 1 94.94 68 LEU A CA 1
ATOM 540 C C . LEU A 1 68 ? -12.305 19.438 10.047 1 94.94 68 LEU A C 1
ATOM 542 O O . LEU A 1 68 ? -11.664 19.344 11.094 1 94.94 68 LEU A O 1
ATOM 546 N N . LYS A 1 69 ? -12.688 20.609 9.57 1 93.69 69 LYS A N 1
ATOM 547 C CA . LYS A 1 69 ? -12.438 21.891 10.219 1 93.69 69 LYS A CA 1
ATOM 548 C C . LYS A 1 69 ? -10.938 22.156 10.359 1 93.69 69 LYS A C 1
ATOM 550 O O . LYS A 1 69 ? -10.469 22.578 11.414 1 93.69 69 LYS A O 1
ATOM 555 N N . LEU A 1 70 ? -10.234 21.812 9.258 1 94.31 70 LEU A N 1
ATOM 556 C CA . LEU A 1 70 ? -8.789 21.984 9.203 1 94.31 70 LEU A CA 1
ATOM 557 C C . LEU A 1 70 ? -8.398 22.953 8.078 1 94.31 70 LEU A C 1
ATOM 559 O O . LEU A 1 70 ? -7.273 22.906 7.578 1 94.31 70 LEU A O 1
ATOM 563 N N . ASP A 1 71 ? -9.312 23.688 7.59 1 90.88 71 ASP A N 1
ATOM 564 C CA . ASP A 1 71 ? -9.102 24.547 6.426 1 90.88 71 ASP A CA 1
ATOM 565 C C . ASP A 1 71 ? -8.484 25.875 6.832 1 90.88 71 ASP A C 1
ATOM 567 O O . ASP A 1 71 ? -8.109 26.688 5.973 1 90.88 71 ASP A O 1
ATOM 571 N N . LYS A 1 72 ? -8.344 26.125 8.148 1 89.06 72 LYS A N 1
ATOM 572 C CA . LYS A 1 72 ? -7.758 27.375 8.617 1 89.06 72 LYS A CA 1
ATOM 573 C C . LYS A 1 72 ? -6.484 27.125 9.422 1 89.06 72 LYS A C 1
ATOM 575 O O . LYS A 1 72 ? -6.48 26.312 10.344 1 89.06 72 LYS A O 1
ATOM 580 N N . GLY A 1 73 ? -5.414 27.797 9.078 1 88.19 73 GLY A N 1
ATOM 581 C CA . GLY A 1 73 ? -4.191 27.781 9.859 1 88.19 73 GLY A CA 1
ATOM 582 C C . GLY A 1 73 ? -3.393 26.5 9.68 1 88.19 73 GLY A C 1
ATOM 583 O O . GLY A 1 73 ? -2.43 26.25 10.414 1 88.19 73 GLY A O 1
ATOM 584 N N . CYS A 1 74 ? -3.838 25.688 8.789 1 92.38 74 CYS A N 1
ATOM 585 C CA . CYS A 1 74 ? -3.154 24.422 8.562 1 92.38 74 CYS A CA 1
ATOM 586 C C . CYS A 1 74 ? -2.547 24.359 7.168 1 92.38 74 CYS A C 1
ATOM 588 O O . CYS A 1 74 ? -2.998 25.062 6.262 1 92.38 74 CYS A O 1
ATOM 590 N N . LYS A 1 75 ? -1.507 23.672 7.109 1 94.62 75 LYS A N 1
ATOM 591 C CA . LYS A 1 75 ? -0.891 23.359 5.82 1 94.62 75 LYS A CA 1
ATOM 592 C C . LYS A 1 75 ? -1.092 21.891 5.445 1 94.62 75 LYS A C 1
ATOM 594 O O . LYS A 1 75 ? -1.318 21.047 6.316 1 94.62 75 LYS A O 1
ATOM 599 N N . PHE A 1 76 ? -1.115 21.703 4.113 1 97.56 76 PHE A N 1
ATOM 600 C CA . PHE A 1 76 ? -1.25 20.297 3.719 1 97.56 76 PHE A CA 1
ATOM 601 C C . PHE A 1 76 ? -0.259 19.953 2.615 1 97.56 76 PHE A C 1
ATOM 603 O O . PHE A 1 76 ? 0.211 20.828 1.895 1 97.56 76 PHE A O 1
ATOM 610 N N . THR A 1 77 ? 0.097 18.703 2.578 1 97.31 77 THR A N 1
ATOM 611 C CA . THR A 1 77 ? 0.934 18.156 1.514 1 97.31 77 THR A CA 1
ATOM 612 C C . THR A 1 77 ? 0.461 16.766 1.109 1 97.31 77 THR A C 1
ATOM 614 O O . THR A 1 77 ? 0.101 15.953 1.965 1 97.31 77 THR A O 1
ATOM 617 N N . LEU A 1 78 ? 0.417 16.531 -0.158 1 97.88 78 LEU A N 1
ATOM 618 C CA . LEU A 1 78 ? 0.138 15.203 -0.709 1 97.88 78 LEU A CA 1
ATOM 619 C C . LEU A 1 78 ? 1.424 14.523 -1.171 1 97.88 78 LEU A C 1
ATOM 621 O O . LEU A 1 78 ? 2.184 15.094 -1.956 1 97.88 78 LEU A O 1
ATOM 625 N N . TYR A 1 79 ? 1.546 13.273 -0.639 1 95.56 79 TYR A N 1
ATOM 626 C CA . TYR A 1 79 ? 2.781 12.547 -0.917 1 95.56 79 TYR A CA 1
ATOM 627 C C . TYR A 1 79 ? 2.488 11.188 -1.544 1 95.56 79 TYR A C 1
ATOM 629 O O . TYR A 1 79 ? 1.438 10.594 -1.288 1 95.56 79 TYR A O 1
ATOM 637 N N . ARG A 1 80 ? 3.426 10.766 -2.383 1 92.5 80 ARG A N 1
ATOM 638 C CA . ARG A 1 80 ? 3.578 9.375 -2.805 1 92.5 80 ARG A CA 1
ATOM 639 C C . ARG A 1 80 ? 4.977 8.859 -2.482 1 92.5 80 ARG A C 1
ATOM 641 O O . ARG A 1 80 ? 5.973 9.531 -2.748 1 92.5 80 ARG A O 1
ATOM 648 N N . ILE A 1 81 ? 4.984 7.73 -1.849 1 91.06 81 ILE A N 1
ATOM 649 C CA . ILE A 1 81 ? 6.305 7.184 -1.555 1 91.06 81 ILE A CA 1
ATOM 650 C C . ILE A 1 81 ? 6.414 5.77 -2.113 1 91.06 81 ILE A C 1
ATOM 652 O O . ILE A 1 81 ? 5.402 5.086 -2.293 1 91.06 81 ILE A O 1
ATOM 656 N N . SER A 1 82 ? 7.582 5.418 -2.473 1 86.75 82 SER A N 1
ATOM 657 C CA . SER A 1 82 ? 7.973 4.035 -2.73 1 86.75 82 SER A CA 1
ATOM 658 C C . SER A 1 82 ? 8.953 3.531 -1.676 1 86.75 82 SER A C 1
ATOM 660 O O . SER A 1 82 ? 10.047 4.082 -1.522 1 86.75 82 SER A O 1
ATOM 662 N N . GLY A 1 83 ? 8.523 2.467 -0.959 1 83.88 83 GLY A N 1
ATOM 663 C CA . GLY A 1 83 ? 9.359 2.021 0.14 1 83.88 83 GLY A CA 1
ATOM 664 C C . GLY A 1 83 ? 9.25 2.9 1.372 1 83.88 83 GLY A C 1
ATOM 665 O O . GLY A 1 83 ? 8.141 3.229 1.806 1 83.88 83 GLY A O 1
ATOM 666 N N . TYR A 1 84 ? 10.43 3.26 1.979 1 84 84 TYR A N 1
ATOM 667 C CA . TYR A 1 84 ? 10.336 3.951 3.26 1 84 84 TYR A CA 1
ATOM 668 C C . TYR A 1 84 ? 10.758 5.41 3.127 1 84 84 TYR A C 1
ATOM 670 O O . TYR A 1 84 ? 11.57 5.75 2.258 1 84 84 TYR A O 1
ATOM 678 N N . THR A 1 85 ? 10.109 6.176 3.887 1 86.81 85 THR A N 1
ATOM 679 C CA . THR A 1 85 ? 10.508 7.57 4.051 1 86.81 85 THR A CA 1
ATOM 680 C C . THR A 1 85 ? 10.258 8.039 5.48 1 86.81 85 THR A C 1
ATOM 682 O O . THR A 1 85 ? 9.508 7.398 6.23 1 86.81 85 THR A O 1
ATOM 685 N N . THR A 1 86 ? 11.031 9.047 5.836 1 90.69 86 THR A N 1
ATOM 686 C CA . THR A 1 86 ? 10.789 9.688 7.125 1 90.69 86 THR A CA 1
ATOM 687 C C . THR A 1 86 ? 9.938 10.945 6.953 1 90.69 86 THR A C 1
ATOM 689 O O . THR A 1 86 ? 10.289 11.836 6.18 1 90.69 86 THR A O 1
ATOM 692 N N . ILE A 1 87 ? 8.867 10.945 7.609 1 91.75 87 ILE A N 1
ATOM 693 C CA . ILE A 1 87 ? 8.047 12.148 7.676 1 91.75 87 ILE A CA 1
ATOM 694 C C . ILE A 1 87 ? 8.539 13.039 8.82 1 91.75 87 ILE A C 1
ATOM 696 O O . ILE A 1 87 ? 8.461 12.664 9.984 1 91.75 87 ILE A O 1
ATOM 700 N N . LEU A 1 88 ? 8.914 14.164 8.453 1 92.19 88 LEU A N 1
ATOM 701 C CA . LEU A 1 88 ? 9.492 15.07 9.438 1 92.19 88 LEU A CA 1
ATOM 702 C C . LEU A 1 88 ? 8.406 15.922 10.094 1 92.19 88 LEU A C 1
ATOM 704 O O . LEU A 1 88 ? 7.457 16.344 9.438 1 92.19 88 LEU A O 1
ATOM 708 N N . LYS A 1 89 ? 8.672 16.109 11.305 1 91.5 89 LYS A N 1
ATOM 709 C CA . LYS A 1 89 ? 7.855 17.062 12.055 1 91.5 89 LYS A CA 1
ATOM 710 C C . LYS A 1 89 ? 8.477 18.453 12.047 1 91.5 89 LYS A C 1
ATOM 712 O O . LYS A 1 89 ? 9.648 18.625 12.375 1 91.5 89 LYS A O 1
ATOM 717 N N . GLY A 1 90 ? 7.641 19.391 11.617 1 89.25 90 GLY A N 1
ATOM 718 C CA . GLY A 1 90 ? 8.117 20.766 11.664 1 89.25 90 GLY A CA 1
ATOM 719 C C . GLY A 1 90 ? 7.98 21.391 13.039 1 89.25 90 GLY A C 1
ATOM 720 O O . GLY A 1 90 ? 7.145 20.969 13.844 1 89.25 90 GLY A O 1
ATOM 721 N N . PRO A 1 91 ? 8.891 22.344 13.242 1 91.56 91 PRO A N 1
ATOM 722 C CA . PRO A 1 91 ? 8.766 23.031 14.523 1 91.56 91 PRO A CA 1
ATOM 723 C C . PRO A 1 91 ? 7.395 23.688 14.703 1 91.56 91 PRO A C 1
ATOM 725 O O . PRO A 1 91 ? 6.898 24.359 13.797 1 91.56 91 PRO A O 1
ATOM 728 N N . GLY A 1 92 ? 6.762 23.5 15.875 1 92.06 92 GLY A N 1
ATOM 729 C CA . GLY A 1 92 ? 5.504 24.141 16.219 1 92.06 92 GLY A CA 1
ATOM 730 C C . GLY A 1 92 ? 4.297 23.484 15.586 1 92.06 92 GLY A C 1
ATOM 731 O O . GLY A 1 92 ? 3.17 23.953 15.742 1 92.06 92 GLY A O 1
ATOM 732 N N . PHE A 1 93 ? 4.594 22.406 14.852 1 93.81 93 PHE A N 1
ATOM 733 C CA . PHE A 1 93 ? 3.477 21.766 14.172 1 93.81 93 PHE A CA 1
ATOM 734 C C . PHE A 1 93 ? 3.502 20.25 14.406 1 93.81 93 PHE A C 1
ATOM 736 O O . PHE A 1 93 ? 4.574 19.656 14.547 1 93.81 93 PHE A O 1
ATOM 743 N N . ASP A 1 94 ? 2.342 19.703 14.523 1 94.12 94 ASP A N 1
ATOM 744 C CA . ASP A 1 94 ? 2.15 18.25 14.398 1 94.12 94 ASP A CA 1
ATOM 745 C C . ASP A 1 94 ? 1.594 17.891 13.031 1 94.12 94 ASP A C 1
ATOM 747 O O . ASP A 1 94 ? 1.033 18.734 12.328 1 94.12 94 ASP A O 1
ATOM 751 N N . ASN A 1 95 ? 1.816 16.641 12.711 1 95.25 95 ASN A N 1
ATOM 752 C CA . ASN A 1 95 ? 1.301 16.156 11.43 1 95.25 95 ASN A CA 1
ATOM 753 C C . ASN A 1 95 ? 0.135 15.195 11.617 1 95.25 95 ASN A C 1
ATOM 755 O O . ASN A 1 95 ? 0.214 14.273 12.43 1 95.25 95 ASN A O 1
ATOM 759 N N . LEU A 1 96 ? -0.926 15.461 10.906 1 94.94 96 LEU A N 1
ATOM 760 C CA . LEU A 1 96 ? -1.967 14.453 10.734 1 94.94 96 LEU A CA 1
ATOM 761 C C . LEU A 1 96 ? -1.738 13.641 9.461 1 94.94 96 LEU A C 1
ATOM 763 O O . LEU A 1 96 ? -1.603 14.211 8.375 1 94.94 96 LEU A O 1
ATOM 767 N N . PHE A 1 97 ? -1.691 12.336 9.688 1 95 97 PHE A N 1
ATOM 768 C CA . PHE A 1 97 ? -1.391 11.422 8.602 1 95 97 PHE A CA 1
ATOM 769 C C . PHE A 1 97 ? -2.652 10.703 8.133 1 95 97 PHE A C 1
ATOM 771 O O . PHE A 1 97 ? -3.307 10.016 8.914 1 95 97 PHE A O 1
ATOM 778 N N . PHE A 1 98 ? -2.959 10.844 6.801 1 95.06 98 PHE A N 1
ATOM 779 C CA . PHE A 1 98 ? -4.121 10.203 6.191 1 95.06 98 PHE A CA 1
ATOM 780 C C . PHE A 1 98 ? -3.699 9.312 5.027 1 95.06 98 PHE A C 1
ATOM 782 O O . PHE A 1 98 ? -3.402 9.812 3.938 1 95.06 98 PHE A O 1
ATOM 789 N N . PRO A 1 99 ? -3.705 8.047 5.184 1 92.75 99 PRO A N 1
ATOM 790 C CA . PRO A 1 99 ? -3.5 7.227 3.986 1 92.75 99 PRO A CA 1
ATOM 791 C C . PRO A 1 99 ? -4.609 7.398 2.953 1 92.75 99 PRO A C 1
ATOM 793 O O . PRO A 1 99 ? -5.785 7.508 3.316 1 92.75 99 PRO A O 1
ATOM 796 N N . LEU A 1 100 ? -4.246 7.543 1.724 1 90.88 100 LEU A N 1
ATOM 797 C CA . LEU A 1 100 ? -5.238 7.766 0.681 1 90.88 100 LEU A CA 1
ATOM 798 C C . LEU A 1 100 ? -5.68 6.445 0.056 1 90.88 100 LEU A C 1
ATOM 800 O O . LEU A 1 100 ? -6.879 6.18 -0.066 1 90.88 100 LEU A O 1
ATOM 804 N N . LEU A 1 101 ? -4.574 5.762 -0.448 1 75.44 101 LEU A N 1
ATOM 805 C CA . LEU A 1 101 ? -4.883 4.504 -1.119 1 75.44 101 LEU A CA 1
ATOM 806 C C . LEU A 1 101 ? -4.137 3.346 -0.468 1 75.44 101 LEU A C 1
ATOM 808 O O . LEU A 1 101 ? -2.916 3.402 -0.301 1 75.44 101 LEU A O 1
ATOM 812 N N . GLY A 1 102 ? -4.984 2.465 0.135 1 72.12 102 GLY A N 1
ATOM 813 C CA . GLY A 1 102 ? -4.375 1.261 0.675 1 72.12 102 GLY A CA 1
ATOM 814 C C . GLY A 1 102 ? -4.102 1.348 2.166 1 72.12 102 GLY A C 1
ATOM 815 O O . GLY A 1 102 ? -3.957 2.441 2.713 1 72.12 102 GLY A O 1
ATOM 816 N N . ALA A 1 103 ? -4.02 0.28 2.734 1 73.75 103 ALA A N 1
ATOM 817 C CA . ALA A 1 103 ? -3.688 0.19 4.152 1 73.75 103 ALA A CA 1
ATOM 818 C C . ALA A 1 103 ? -2.18 0.264 4.371 1 73.75 103 ALA A C 1
ATOM 820 O O . ALA A 1 103 ? -1.399 -0.063 3.475 1 73.75 103 ALA A O 1
ATOM 821 N N . VAL A 1 104 ? -1.819 0.864 5.461 1 76.31 104 VAL A N 1
ATOM 822 C CA . VAL A 1 104 ? -0.402 0.973 5.789 1 76.31 104 VAL A CA 1
ATOM 823 C C . VAL A 1 104 ? -0.175 0.546 7.238 1 76.31 104 VAL A C 1
ATOM 825 O O . VAL A 1 104 ? -1.036 0.754 8.094 1 76.31 104 VAL A O 1
ATOM 828 N N . ASP A 1 105 ? 0.958 -0.101 7.348 1 70.31 105 ASP A N 1
ATOM 829 C CA . ASP A 1 105 ? 1.364 -0.453 8.703 1 70.31 105 ASP A CA 1
ATOM 830 C C . ASP A 1 105 ? 2.381 0.547 9.25 1 70.31 105 ASP A C 1
ATOM 832 O O . ASP A 1 105 ? 3.426 0.774 8.641 1 70.31 105 ASP A O 1
ATOM 836 N N . ILE A 1 106 ? 2.01 1.181 10.219 1 74 106 ILE A N 1
ATOM 837 C CA . ILE A 1 106 ? 2.904 2.084 10.938 1 74 106 ILE A CA 1
ATOM 838 C C . ILE A 1 106 ? 3.123 1.572 12.359 1 74 106 ILE A C 1
ATOM 840 O O . ILE A 1 106 ? 2.189 1.548 13.164 1 74 106 ILE A O 1
ATOM 844 N N . HIS A 1 107 ? 4.379 1.144 12.609 1 72.5 107 HIS A N 1
ATOM 845 C CA . HIS A 1 107 ? 4.77 0.615 13.906 1 72.5 107 HIS A CA 1
ATOM 846 C C . HIS A 1 107 ? 3.859 -0.535 14.328 1 72.5 107 HIS A C 1
ATOM 848 O O . HIS A 1 107 ? 3.393 -0.577 15.469 1 72.5 107 HIS A O 1
ATOM 854 N N . GLY A 1 108 ? 3.471 -1.324 13.391 1 66.88 108 GLY A N 1
ATOM 855 C CA . GLY A 1 108 ? 2.703 -2.514 13.727 1 66.88 108 GLY A CA 1
ATOM 856 C C . GLY A 1 108 ? 1.205 -2.277 13.727 1 66.88 108 GLY A C 1
ATOM 857 O O . GLY A 1 108 ? 0.424 -3.211 13.914 1 66.88 108 GLY A O 1
ATOM 858 N N . VAL A 1 109 ? 0.82 -1.042 13.547 1 72.88 109 VAL A N 1
ATOM 859 C CA . VAL A 1 109 ? -0.601 -0.715 13.516 1 72.88 109 VAL A CA 1
ATOM 860 C C . VAL A 1 109 ? -1.046 -0.474 12.078 1 72.88 109 VAL A C 1
ATOM 862 O O . VAL A 1 109 ? -0.411 0.286 11.344 1 72.88 109 VAL A O 1
ATOM 865 N N . ARG A 1 110 ? -2.162 -1.125 11.75 1 73.19 110 ARG A N 1
ATOM 866 C CA . ARG A 1 110 ? -2.684 -1.008 10.391 1 73.19 110 ARG A CA 1
ATOM 867 C C . ARG A 1 110 ? -3.627 0.183 10.273 1 73.19 110 ARG A C 1
ATOM 869 O O . ARG A 1 110 ? -4.574 0.315 11.047 1 73.19 110 ARG A O 1
ATOM 876 N N . PHE A 1 111 ? -3.293 0.978 9.281 1 80.81 111 PHE A N 1
ATOM 877 C CA . PHE A 1 111 ? -4.117 2.143 8.984 1 80.81 111 PHE A CA 1
ATOM 878 C C . PHE A 1 111 ? -4.809 1.991 7.637 1 80.81 111 PHE A C 1
ATOM 880 O O . PHE A 1 111 ? -4.148 1.941 6.598 1 80.81 111 PHE A O 1
ATOM 887 N N . GLU A 1 112 ? -6.121 1.904 7.742 1 81.38 112 GLU A N 1
ATOM 888 C CA . GLU A 1 112 ? -6.914 1.895 6.516 1 81.38 112 GLU A CA 1
ATOM 889 C C . GLU A 1 112 ? -7.359 3.305 6.137 1 81.38 112 GLU A C 1
ATOM 891 O O . GLU A 1 112 ? -7.496 4.172 7 1 81.38 112 GLU A O 1
ATOM 896 N N . PRO A 1 113 ? -7.621 3.449 4.848 1 86.69 113 PRO A N 1
ATOM 897 C CA . PRO A 1 113 ? -8.195 4.746 4.488 1 86.69 113 PRO A CA 1
ATOM 898 C C . PRO A 1 113 ? -9.469 5.066 5.277 1 86.69 113 PRO A C 1
ATOM 900 O O . PRO A 1 113 ? -10.312 4.191 5.469 1 86.69 113 PRO A O 1
ATOM 903 N N . GLY A 1 114 ? -9.547 6.23 5.73 1 90.94 114 GLY A N 1
ATOM 904 C CA . GLY A 1 114 ? -10.609 6.625 6.637 1 90.94 114 GLY A CA 1
ATOM 905 C C . GLY A 1 114 ? -10.141 6.789 8.07 1 90.94 114 GLY A C 1
ATOM 906 O O . GLY A 1 114 ? -10.836 7.398 8.891 1 90.94 114 GLY A O 1
ATOM 907 N N . LYS A 1 115 ? -9.047 6.191 8.297 1 90.25 115 LYS A N 1
ATOM 908 C CA . LYS A 1 115 ? -8.383 6.395 9.578 1 90.25 115 LYS A CA 1
ATOM 909 C C . LYS A 1 115 ? -7.199 7.344 9.445 1 90.25 115 LYS A C 1
ATOM 911 O O . LYS A 1 115 ? -6.609 7.465 8.367 1 90.25 115 LYS A O 1
ATOM 916 N N . TYR A 1 116 ? -6.949 8.047 10.562 1 91.69 116 TYR A N 1
ATOM 917 C CA . TYR A 1 116 ? -5.77 8.906 10.578 1 91.69 116 TYR A CA 1
ATOM 918 C C . TYR A 1 116 ? -5.117 8.906 11.961 1 91.69 116 TYR A C 1
ATOM 920 O O . TYR A 1 116 ? -5.715 8.453 12.938 1 91.69 116 TYR A O 1
ATOM 928 N N . THR A 1 117 ? -3.877 9.328 11.969 1 92 117 THR A N 1
ATOM 929 C CA . THR A 1 117 ? -3.133 9.422 13.219 1 92 117 THR A CA 1
ATOM 930 C C . THR A 1 117 ? -2.307 10.703 13.258 1 92 117 THR A C 1
ATOM 932 O O . THR A 1 117 ? -2.066 11.328 12.227 1 92 117 THR A O 1
ATOM 935 N N . ARG A 1 118 ? -1.985 11.109 14.484 1 92.06 118 ARG A N 1
ATOM 936 C CA . ARG A 1 118 ? -1.185 12.305 14.711 1 92.06 118 ARG A CA 1
ATOM 937 C C . ARG A 1 118 ? 0.269 11.945 15.008 1 92.06 118 ARG A C 1
ATOM 939 O O . ARG A 1 118 ? 0.545 11.102 15.859 1 92.06 118 ARG A O 1
ATOM 946 N N . PHE A 1 119 ? 1.132 12.57 14.211 1 92 119 PHE A N 1
ATOM 947 C CA . PHE A 1 119 ? 2.562 12.445 14.461 1 92 119 PHE A CA 1
ATOM 948 C C . PHE A 1 119 ? 3.068 13.633 15.281 1 92 119 PHE A C 1
ATOM 950 O O . PHE A 1 119 ? 3.064 14.766 14.805 1 92 119 PHE A O 1
ATOM 957 N N . THR A 1 120 ? 3.572 13.336 16.453 1 92 120 THR A N 1
ATOM 958 C CA . THR A 1 120 ? 4.133 14.383 17.312 1 92 120 THR A CA 1
ATOM 959 C C . THR A 1 120 ? 5.656 14.344 17.281 1 92 120 THR A C 1
ATOM 961 O O . THR A 1 120 ? 6.316 15.07 18.016 1 92 120 THR A O 1
ATOM 964 N N . SER A 1 121 ? 6.18 13.453 16.547 1 91.62 121 SER A N 1
ATOM 965 C CA . SER A 1 121 ? 7.602 13.328 16.25 1 91.62 121 SER A CA 1
ATOM 966 C C . SER A 1 121 ? 7.824 12.797 14.828 1 91.62 121 SER A C 1
ATOM 968 O O . SER A 1 121 ? 6.867 12.5 14.117 1 91.62 121 SER A O 1
ATOM 970 N N . ASN A 1 122 ? 9.078 12.781 14.477 1 92.25 122 ASN A N 1
ATOM 971 C CA . ASN A 1 122 ? 9.383 12.156 13.195 1 92.25 122 ASN A CA 1
ATOM 972 C C . ASN A 1 122 ? 8.922 10.703 13.148 1 92.25 122 ASN A C 1
ATOM 974 O O . ASN A 1 122 ? 9.094 9.969 14.117 1 92.25 122 ASN A O 1
ATOM 978 N N . GLN A 1 123 ? 8.328 10.375 12.031 1 90.12 123 GLN A N 1
ATOM 979 C CA . GLN A 1 123 ? 7.852 9.008 11.867 1 90.12 123 GLN A CA 1
ATOM 980 C C . GLN A 1 123 ? 8.367 8.398 10.57 1 90.12 123 GLN A C 1
ATOM 982 O O . GLN A 1 123 ? 8.406 9.07 9.531 1 90.12 123 GLN A O 1
ATOM 987 N N . VAL A 1 124 ? 8.773 7.156 10.719 1 87.44 124 VAL A N 1
ATOM 988 C CA . VAL A 1 124 ? 9.125 6.406 9.516 1 87.44 124 VAL A CA 1
ATOM 989 C C . VAL A 1 124 ? 7.887 5.688 8.977 1 87.44 124 VAL A C 1
ATOM 991 O O . VAL A 1 124 ? 7.188 5 9.719 1 87.44 124 VAL A O 1
ATOM 994 N N . VAL A 1 125 ? 7.637 5.934 7.715 1 87.06 125 VAL A N 1
ATOM 995 C CA . VAL A 1 125 ? 6.555 5.238 7.023 1 87.06 125 VAL A CA 1
ATOM 996 C C . VAL A 1 125 ? 7.137 4.336 5.934 1 87.06 125 VAL A C 1
ATOM 998 O O . VAL A 1 125 ? 8.047 4.738 5.207 1 87.06 125 VAL A O 1
ATOM 1001 N N . ASP A 1 126 ? 6.613 3.141 5.914 1 84.12 126 ASP A N 1
ATOM 1002 C CA . ASP A 1 126 ? 7.094 2.162 4.945 1 84.12 126 ASP A CA 1
ATOM 1003 C C . ASP A 1 126 ? 5.949 1.623 4.09 1 84.12 126 ASP A C 1
ATOM 1005 O O . ASP A 1 126 ? 5.035 0.976 4.605 1 84.12 126 ASP A O 1
ATOM 1009 N N . ALA A 1 127 ? 6.09 1.996 2.844 1 86.94 127 ALA A N 1
ATOM 1010 C CA . ALA A 1 127 ? 5.137 1.396 1.913 1 86.94 127 ALA A CA 1
ATOM 1011 C C . ALA A 1 127 ? 5.484 -0.066 1.641 1 86.94 127 ALA A C 1
ATOM 1013 O O . ALA A 1 127 ? 6.516 -0.362 1.028 1 86.94 127 ALA A O 1
ATOM 1014 N N . GLN A 1 128 ? 4.652 -0.837 2.127 1 86.31 128 GLN A N 1
ATOM 1015 C CA . GLN A 1 128 ? 4.855 -2.264 1.902 1 86.31 128 GLN A CA 1
ATOM 1016 C C . GLN A 1 128 ? 3.693 -2.867 1.116 1 86.31 128 GLN A C 1
ATOM 1018 O O . GLN A 1 128 ? 2.586 -2.326 1.12 1 86.31 128 GLN A O 1
ATOM 1023 N N . LEU A 1 129 ? 4.031 -3.951 0.477 1 89.38 129 LEU A N 1
ATOM 1024 C CA . LEU A 1 129 ? 3.033 -4.719 -0.258 1 89.38 129 LEU A CA 1
ATOM 1025 C C . LEU A 1 129 ? 3.188 -6.211 0.011 1 89.38 129 LEU A C 1
ATOM 1027 O O . LEU A 1 129 ? 4.258 -6.781 -0.216 1 89.38 129 LEU A O 1
ATOM 1031 N N . ASP A 1 130 ? 2.16 -6.719 0.594 1 91.69 130 ASP A N 1
ATOM 1032 C CA . ASP A 1 130 ? 2.059 -8.172 0.75 1 91.69 130 ASP A CA 1
ATOM 1033 C C . ASP A 1 130 ? 1.32 -8.797 -0.43 1 91.69 130 ASP A C 1
ATOM 1035 O O . ASP A 1 130 ? 0.286 -8.289 -0.865 1 91.69 130 ASP A O 1
ATOM 1039 N N . PHE A 1 131 ? 1.9 -9.867 -0.953 1 94.06 131 PHE A N 1
ATOM 1040 C CA . PHE A 1 131 ? 1.201 -10.5 -2.064 1 94.06 131 PHE A CA 1
ATOM 1041 C C . PHE A 1 131 ? 1.562 -11.977 -2.16 1 94.06 131 PHE A C 1
ATOM 1043 O O . PHE A 1 131 ? 2.547 -12.422 -1.564 1 94.06 131 PHE A O 1
ATOM 1050 N N . LEU A 1 132 ? 0.704 -12.695 -2.787 1 96.94 132 LEU A N 1
ATOM 1051 C CA . LEU A 1 132 ? 0.851 -14.109 -3.088 1 96.94 132 LEU A CA 1
ATOM 1052 C C . LEU A 1 132 ? 1.134 -14.328 -4.57 1 96.94 132 LEU A C 1
ATOM 1054 O O . LEU A 1 132 ? 0.49 -13.711 -5.426 1 96.94 132 LEU A O 1
ATOM 1058 N N . ILE A 1 133 ? 2.148 -15.141 -4.859 1 96.81 133 ILE A N 1
ATOM 1059 C CA . ILE A 1 133 ? 2.422 -15.609 -6.215 1 96.81 133 ILE A CA 1
ATOM 1060 C C . ILE A 1 133 ? 2.109 -17.094 -6.316 1 96.81 133 ILE A C 1
ATOM 1062 O O . ILE A 1 133 ? 2.574 -17.891 -5.496 1 96.81 133 ILE A O 1
ATOM 1066 N N . ILE A 1 134 ? 1.336 -17.438 -7.246 1 96.81 134 ILE A N 1
ATOM 1067 C CA . ILE A 1 134 ? 1.136 -18.844 -7.602 1 96.81 134 ILE A CA 1
ATOM 1068 C C . ILE A 1 134 ? 1.714 -19.109 -8.992 1 96.81 134 ILE A C 1
ATOM 1070 O O . ILE A 1 134 ? 1.266 -18.531 -9.977 1 96.81 134 ILE A O 1
ATOM 1074 N N . SER A 1 135 ? 2.695 -19.969 -9.039 1 96.12 135 SER A N 1
ATOM 1075 C CA . SER A 1 135 ? 3.281 -20.359 -10.312 1 96.12 135 SER A CA 1
ATOM 1076 C C . SER A 1 135 ? 2.49 -21.484 -10.953 1 96.12 135 SER A C 1
ATOM 1078 O O . SER A 1 135 ? 2.369 -22.578 -10.383 1 96.12 135 SER A O 1
ATOM 1080 N N . VAL A 1 136 ? 2.02 -21.203 -12.117 1 95.19 136 VAL A N 1
ATOM 1081 C CA . VAL A 1 136 ? 1.201 -22.172 -12.836 1 95.19 136 VAL A CA 1
ATOM 1082 C C . VAL A 1 136 ? 1.868 -22.531 -14.164 1 95.19 136 VAL A C 1
ATOM 1084 O O . VAL A 1 136 ? 2.535 -21.688 -14.773 1 95.19 136 VAL A O 1
ATOM 1087 N N . PRO A 1 137 ? 1.703 -23.766 -14.547 1 92.06 137 PRO A N 1
ATOM 1088 C CA . PRO A 1 137 ? 2.264 -24.125 -15.859 1 92.06 137 PRO A CA 1
ATOM 1089 C C . PRO A 1 137 ? 1.746 -23.219 -16.984 1 92.06 137 PRO A C 1
ATOM 1091 O O . PRO A 1 137 ? 0.583 -22.812 -16.953 1 92.06 137 PRO A O 1
ATOM 1094 N N . GLU A 1 138 ? 2.684 -22.922 -17.859 1 89.38 138 GLU A N 1
ATOM 1095 C CA . GLU A 1 138 ? 2.273 -22.156 -19.031 1 89.38 138 GLU A CA 1
ATOM 1096 C C . GLU A 1 138 ? 1.252 -22.922 -19.859 1 89.38 138 GLU A C 1
ATOM 1098 O O . GLU A 1 138 ? 1.277 -24.156 -19.906 1 89.38 138 GLU A O 1
ATOM 1103 N N . GLU A 1 139 ? 0.194 -22.172 -20.219 1 72.19 139 GLU A N 1
ATOM 1104 C CA . GLU A 1 139 ? -0.704 -22.844 -21.156 1 72.19 139 GLU A CA 1
ATOM 1105 C C . GLU A 1 139 ? 0.019 -23.219 -22.453 1 72.19 139 GLU A C 1
ATOM 1107 O O . GLU A 1 139 ? 0.751 -22.406 -23.016 1 72.19 139 GLU A O 1
ATOM 1112 N N . VAL A 1 140 ? 0.473 -24.359 -22.531 1 56.56 140 VAL A N 1
ATOM 1113 C CA . VAL A 1 140 ? 1.039 -24.797 -23.797 1 56.56 140 VAL A CA 1
ATOM 1114 C C . VAL A 1 140 ? 0.15 -24.344 -24.953 1 56.56 140 VAL A C 1
ATOM 1116 O O . VAL A 1 140 ? -1.045 -24.656 -24.984 1 56.56 140 VAL A O 1
ATOM 1119 N N . SER A 1 141 ? 0.313 -23.234 -25.312 1 48.75 141 SER A N 1
ATOM 1120 C CA . SER A 1 141 ? -0.3 -22.969 -26.609 1 48.75 141 SER A CA 1
ATOM 1121 C C . SER A 1 141 ? -0.066 -24.141 -27.578 1 48.75 141 SER A C 1
ATOM 1123 O O . SER A 1 141 ? 1.079 -24.484 -27.859 1 48.75 141 SER A O 1
ATOM 1125 N N . MET A 1 142 ? -0.773 -25.266 -27.5 1 40.19 142 MET A N 1
ATOM 1126 C CA . MET A 1 142 ? -0.756 -26.125 -28.688 1 40.19 142 MET A CA 1
ATOM 1127 C C . MET A 1 142 ? -0.747 -25.281 -29.969 1 40.19 142 MET A C 1
ATOM 1129 O O . MET A 1 142 ? -1.673 -24.516 -30.203 1 40.19 142 MET A O 1
ATOM 1133 N N . SER A 1 143 ? 0.269 -24.734 -30.25 1 39.41 143 SER A N 1
ATOM 1134 C CA . SER A 1 143 ? 0.329 -24.359 -31.656 1 39.41 143 SER A CA 1
ATOM 1135 C C . SER A 1 143 ? -0.34 -25.406 -32.531 1 39.41 143 SER A C 1
ATOM 1137 O O . SER A 1 143 ? -0.095 -26.609 -32.375 1 39.41 143 SER A O 1
ATOM 1139 N N . ASN A 1 144 ? -1.562 -25.125 -32.906 1 41.59 144 ASN A N 1
ATOM 1140 C CA . ASN A 1 144 ? -2.141 -25.766 -34.094 1 41.59 144 ASN A CA 1
ATOM 1141 C C . ASN A 1 144 ? -1.087 -26.047 -35.156 1 41.59 144 ASN A C 1
ATOM 1143 O O . ASN A 1 144 ? -1.422 -26.375 -36.281 1 41.59 144 ASN A O 1
ATOM 1147 N N . GLU A 1 145 ? 0.123 -25.703 -34.969 1 39.78 145 GLU A N 1
ATOM 1148 C CA . GLU A 1 145 ? 0.872 -26.016 -36.188 1 39.78 145 GLU A CA 1
ATOM 1149 C C . GLU A 1 145 ? 1.029 -27.516 -36.375 1 39.78 145 GLU A C 1
ATOM 1151 O O . GLU A 1 145 ? 1.522 -27.984 -37.406 1 39.78 145 GLU A O 1
ATOM 1156 N N . SER A 1 146 ? 0.908 -28.359 -35.312 1 39.81 146 SER A N 1
ATOM 1157 C CA . SER A 1 146 ? 1.104 -29.719 -35.812 1 39.81 146 SER A CA 1
ATOM 1158 C C . SER A 1 146 ? -0.125 -30.219 -36.562 1 39.81 146 SER A C 1
ATOM 1160 O O . SER A 1 146 ? -0.182 -31.391 -36.938 1 39.81 146 SER A O 1
ATOM 1162 N N . ARG A 1 147 ? -1.29 -29.547 -36.531 1 37 147 ARG A N 1
ATOM 1163 C CA . ARG A 1 147 ? -2.268 -30.188 -37.406 1 37 147 ARG A CA 1
ATOM 1164 C C . ARG A 1 147 ? -1.891 -30 -38.875 1 37 147 ARG A C 1
ATOM 1166 O O . ARG A 1 147 ? -2.588 -30.5 -39.781 1 37 147 ARG A O 1
ATOM 1173 N N . LEU A 1 148 ? -1.105 -29 -39.281 1 33.97 148 LEU A N 1
ATOM 1174 C CA . LEU A 1 148 ? -1.013 -28.984 -40.75 1 33.97 148 LEU A CA 1
ATOM 1175 C C . LEU A 1 148 ? -0.035 -30.047 -41.219 1 33.97 148 LEU A C 1
ATOM 1177 O O . LEU A 1 148 ? 0.194 -30.172 -42.438 1 33.97 148 LEU A O 1
ATOM 1181 N N . GLU A 1 149 ? 0.627 -30.875 -40.312 1 30.08 149 GLU A N 1
ATOM 1182 C CA . GLU A 1 149 ? 1.073 -31.953 -41.188 1 30.08 149 GLU A CA 1
ATOM 1183 C C . GLU A 1 149 ? 0.009 -33.031 -41.312 1 30.08 149 GLU A C 1
ATOM 1185 O O . GLU A 1 149 ? -0.734 -33.281 -40.375 1 30.08 149 GLU A O 1
ATOM 1190 N N . MET B 1 1 ? 22.922 13.594 -42.094 1 23.97 1 MET B N 1
ATOM 1191 C CA . MET B 1 1 ? 21.828 13.992 -41.219 1 23.97 1 MET B CA 1
ATOM 1192 C C . MET B 1 1 ? 21.141 12.781 -40.625 1 23.97 1 MET B C 1
ATOM 1194 O O . MET B 1 1 ? 20.406 12.062 -41.312 1 23.97 1 MET B O 1
ATOM 1198 N N . ALA B 1 2 ? 21.797 12.078 -39.719 1 32.06 2 ALA B N 1
ATOM 1199 C CA . ALA B 1 2 ? 21.438 10.781 -39.156 1 32.06 2 ALA B CA 1
ATOM 1200 C C . ALA B 1 2 ? 20.141 10.883 -38.344 1 32.06 2 ALA B C 1
ATOM 1202 O O . ALA B 1 2 ? 19.984 11.805 -37.531 1 32.06 2 ALA B O 1
ATOM 1203 N N . SER B 1 3 ? 18.953 10.359 -38.844 1 29.84 3 SER B N 1
ATOM 1204 C CA . SER B 1 3 ? 17.625 10.266 -38.25 1 29.84 3 SER B CA 1
ATOM 1205 C C . SER B 1 3 ? 17.672 9.57 -36.906 1 29.84 3 SER B C 1
ATOM 1207 O O . SER B 1 3 ? 18.203 8.469 -36.781 1 29.84 3 SER B O 1
ATOM 1209 N N . ASP B 1 4 ? 17.719 10.281 -35.844 1 32.09 4 ASP B N 1
ATOM 1210 C CA . ASP B 1 4 ? 17.656 9.844 -34.469 1 32.09 4 ASP B CA 1
ATOM 1211 C C . ASP B 1 4 ? 16.406 8.977 -34.219 1 32.09 4 ASP B C 1
ATOM 1213 O O . ASP B 1 4 ? 15.289 9.484 -34.219 1 32.09 4 ASP B O 1
ATOM 1217 N N . LYS B 1 5 ? 16.391 7.707 -34.719 1 35.94 5 LYS B N 1
ATOM 1218 C CA . LYS B 1 5 ? 15.391 6.711 -34.344 1 35.94 5 LYS B CA 1
ATOM 1219 C C . LYS B 1 5 ? 15.133 6.73 -32.844 1 35.94 5 LYS B C 1
ATOM 1221 O O . LYS B 1 5 ? 16.031 6.438 -32.031 1 35.94 5 LYS B O 1
ATOM 1226 N N . ASP B 1 6 ? 14.328 7.625 -32.375 1 32.84 6 ASP B N 1
ATOM 1227 C CA . ASP B 1 6 ? 13.727 7.625 -31.031 1 32.84 6 ASP B CA 1
ATOM 1228 C C . ASP B 1 6 ? 13.172 6.246 -30.688 1 32.84 6 ASP B C 1
ATOM 1230 O O . ASP B 1 6 ? 12.234 5.77 -31.328 1 32.84 6 ASP B O 1
ATOM 1234 N N . ASP B 1 7 ? 13.977 5.254 -30.375 1 33.84 7 ASP B N 1
ATOM 1235 C CA . ASP B 1 7 ? 13.594 3.975 -29.797 1 33.84 7 ASP B CA 1
ATOM 1236 C C . ASP B 1 7 ? 12.578 4.172 -28.656 1 33.84 7 ASP B C 1
ATOM 1238 O O . ASP B 1 7 ? 12.961 4.426 -27.516 1 33.84 7 ASP B O 1
ATOM 1242 N N . THR B 1 8 ? 11.461 4.809 -28.984 1 33.5 8 THR B N 1
ATOM 1243 C CA . THR B 1 8 ? 10.32 4.711 -28.078 1 33.5 8 THR B CA 1
ATOM 1244 C C . THR B 1 8 ? 10.07 3.26 -27.688 1 33.5 8 THR B C 1
ATOM 1246 O O . THR B 1 8 ? 9.633 2.457 -28.516 1 33.5 8 THR B O 1
ATOM 1249 N N . GLU B 1 9 ? 10.883 2.631 -26.922 1 36.53 9 GLU B N 1
ATOM 1250 C CA . GLU B 1 9 ? 10.461 1.37 -26.312 1 36.53 9 GLU B CA 1
ATOM 1251 C C . GLU B 1 9 ? 9 1.425 -25.891 1 36.53 9 GLU B C 1
ATOM 1253 O O . GLU B 1 9 ? 8.617 2.232 -25.047 1 36.53 9 GLU B O 1
ATOM 1258 N N . SER B 1 10 ? 8.109 1.278 -26.828 1 34.62 10 SER B N 1
ATOM 1259 C CA . SER B 1 10 ? 6.711 1.025 -26.5 1 34.62 10 SER B CA 1
ATOM 1260 C C . SER B 1 10 ? 6.586 0.159 -25.25 1 34.62 10 SER B C 1
ATOM 1262 O O . SER B 1 10 ? 7.09 -0.966 -25.203 1 34.62 10 SER B O 1
ATOM 1264 N N . LYS B 1 11 ? 6.598 0.741 -24.156 1 39.75 11 LYS B N 1
ATOM 1265 C CA . LYS B 1 11 ? 6.172 -0.023 -22.984 1 39.75 11 LYS B CA 1
ATOM 1266 C C . LYS B 1 11 ? 5.035 -0.979 -23.328 1 39.75 11 LYS B C 1
A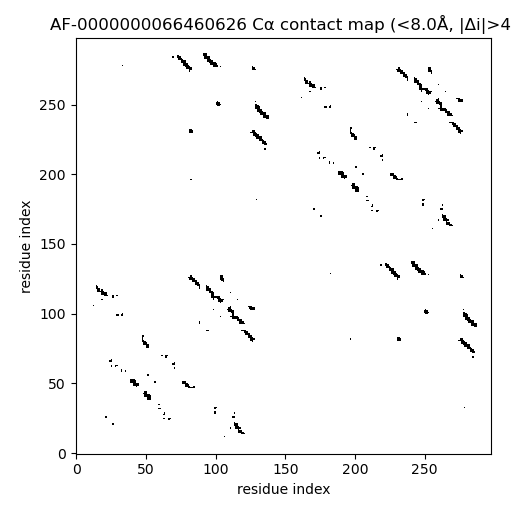TOM 1268 O O . LYS B 1 11 ? 3.896 -0.551 -23.531 1 39.75 11 LYS B O 1
ATOM 1273 N N . ASP B 1 12 ? 5.164 -1.916 -24.156 1 38.5 12 ASP B N 1
ATOM 1274 C CA . ASP B 1 12 ? 4.219 -2.953 -24.562 1 38.5 12 ASP B CA 1
ATOM 1275 C C . ASP B 1 12 ? 3.373 -3.416 -23.375 1 38.5 12 ASP B C 1
ATOM 1277 O O . ASP B 1 12 ? 3.801 -4.27 -22.594 1 38.5 12 ASP B O 1
ATOM 1281 N N . THR B 1 13 ? 2.602 -2.611 -22.766 1 44.53 13 THR B N 1
ATOM 1282 C CA . THR B 1 13 ? 1.499 -2.891 -21.859 1 44.53 13 THR B CA 1
ATOM 1283 C C . THR B 1 13 ? 0.675 -4.078 -22.344 1 44.53 13 THR B C 1
ATOM 1285 O O . THR B 1 13 ? -0.342 -4.426 -21.75 1 44.53 13 THR B O 1
ATOM 1288 N N . SER B 1 14 ? 0.871 -4.559 -23.5 1 46.56 14 SER B N 1
ATOM 1289 C CA . SER B 1 14 ? 0.105 -5.625 -24.141 1 46.56 14 SER B CA 1
ATOM 1290 C C . SER B 1 14 ? 0.101 -6.891 -23.281 1 46.56 14 SER B C 1
ATOM 1292 O O . SER B 1 14 ? -0.823 -7.699 -23.375 1 46.56 14 SER B O 1
ATOM 1294 N N . LYS B 1 15 ? 1.116 -7.012 -22.5 1 55.97 15 LYS B N 1
ATOM 1295 C CA . LYS B 1 15 ? 1.223 -8.352 -21.922 1 55.97 15 LYS B CA 1
ATOM 1296 C C . LYS B 1 15 ? 0.595 -8.398 -20.531 1 55.97 15 LYS B C 1
ATOM 1298 O O . LYS B 1 15 ? 0.685 -9.414 -19.828 1 55.97 15 LYS B O 1
ATOM 1303 N N . PHE B 1 16 ? 0.062 -7.195 -20.141 1 57.31 16 PHE B N 1
ATOM 1304 C CA . PHE B 1 16 ? -0.588 -7.211 -18.844 1 57.31 16 PHE B CA 1
ATOM 1305 C C . PHE B 1 16 ? -2.053 -7.613 -18.969 1 57.31 16 PHE B C 1
ATOM 1307 O O . PHE B 1 16 ? -2.805 -6.996 -19.734 1 57.31 16 PHE B O 1
ATOM 1314 N N . GLU B 1 17 ? -2.367 -8.797 -18.547 1 64.19 17 GLU B N 1
ATOM 1315 C CA . GLU B 1 17 ? -3.738 -9.297 -18.594 1 64.19 17 GLU B CA 1
ATOM 1316 C C . GLU B 1 17 ? -4.617 -8.578 -17.578 1 64.19 17 GLU B C 1
ATOM 1318 O O . GLU B 1 17 ? -4.148 -8.203 -16.5 1 64.19 17 GLU B O 1
ATOM 1323 N N . PHE B 1 18 ? -5.793 -8.219 -17.984 1 68.5 18 PHE B N 1
ATOM 1324 C CA . PHE B 1 18 ? -6.797 -7.602 -17.125 1 68.5 18 PHE B CA 1
ATOM 1325 C C . PHE B 1 18 ? -7.039 -8.445 -15.891 1 68.5 18 PHE B C 1
ATOM 1327 O O . PHE B 1 18 ? -7.004 -9.68 -15.953 1 68.5 18 PHE B O 1
ATOM 1334 N N . PRO B 1 19 ? -7.211 -7.762 -14.852 1 76.19 19 PRO B N 1
ATOM 1335 C CA . PRO B 1 19 ? -7.402 -8.469 -13.586 1 76.19 19 PRO B CA 1
ATOM 1336 C C . PRO B 1 19 ? -8.664 -9.336 -13.578 1 76.19 19 PRO B C 1
ATOM 1338 O O . PRO B 1 19 ? -9.664 -8.969 -14.195 1 76.19 19 PRO B O 1
ATOM 1341 N N . SER B 1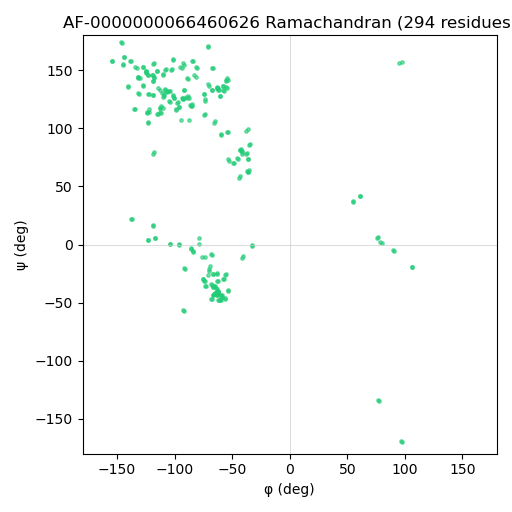 20 ? -8.555 -10.516 -13.117 1 86.44 20 SER B N 1
ATOM 1342 C CA . SER B 1 20 ? -9.68 -11.391 -12.812 1 86.44 20 SER B CA 1
ATOM 1343 C C . SER B 1 20 ? -10.086 -11.281 -11.344 1 86.44 20 SER B C 1
ATOM 1345 O O . SER B 1 20 ? -9.266 -10.906 -10.5 1 86.44 20 SER B O 1
ATOM 1347 N N . THR B 1 21 ? -11.414 -11.555 -11.109 1 91.38 21 THR B N 1
ATOM 1348 C CA . THR B 1 21 ? -11.938 -11.469 -9.75 1 91.38 21 THR B CA 1
ATOM 1349 C C . THR B 1 21 ? -12.227 -12.859 -9.188 1 91.38 21 THR B C 1
ATOM 1351 O O . THR B 1 21 ? -12.789 -13.711 -9.883 1 91.38 21 THR B O 1
ATOM 1354 N N . ILE B 1 22 ? -11.766 -13.031 -7.996 1 93.19 22 ILE B N 1
ATOM 1355 C CA . ILE B 1 22 ? -12.062 -14.32 -7.379 1 93.19 22 ILE B CA 1
ATOM 1356 C C . ILE B 1 22 ? -13.445 -14.281 -6.734 1 93.19 22 ILE B C 1
ATOM 1358 O O . ILE B 1 22 ? -13.992 -13.203 -6.48 1 93.19 22 ILE B O 1
ATOM 1362 N N . ASP B 1 23 ? -14.016 -15.438 -6.559 1 92.75 23 ASP B N 1
ATOM 1363 C CA . ASP B 1 23 ? -15.344 -15.469 -5.953 1 92.75 23 ASP B CA 1
ATOM 1364 C C . ASP B 1 23 ? -15.281 -15.102 -4.473 1 92.75 23 ASP B C 1
ATOM 1366 O O . ASP B 1 23 ? -14.195 -15.016 -3.893 1 92.75 23 ASP B O 1
ATOM 1370 N N . SER B 1 24 ? -16.484 -14.898 -3.906 1 92.31 24 SER B N 1
ATOM 1371 C CA . SER B 1 24 ? -16.594 -14.383 -2.547 1 92.31 24 SER B CA 1
ATOM 1372 C C . SER B 1 24 ? -16.016 -15.367 -1.532 1 92.31 24 SER B C 1
ATOM 1374 O O . SER B 1 24 ? -15.438 -14.961 -0.527 1 92.31 24 SER B O 1
ATOM 1376 N N . ASP B 1 25 ? -16.172 -16.641 -1.771 1 93.5 25 ASP B N 1
ATOM 1377 C CA . ASP B 1 25 ? -15.633 -17.656 -0.865 1 93.5 25 ASP B CA 1
ATOM 1378 C C . ASP B 1 25 ? -14.109 -17.641 -0.873 1 93.5 25 ASP B C 1
ATOM 1380 O O . ASP B 1 25 ? -13.477 -17.703 0.184 1 93.5 25 ASP B O 1
ATOM 1384 N N . ALA B 1 26 ? -13.57 -17.547 -2.008 1 95.12 26 ALA B N 1
ATOM 1385 C CA . ALA B 1 26 ? -12.117 -17.484 -2.143 1 95.12 26 ALA B CA 1
ATOM 1386 C C . ALA B 1 26 ? -11.578 -16.188 -1.536 1 95.12 26 ALA B C 1
ATOM 1388 O O . ALA B 1 26 ? -10.5 -16.172 -0.943 1 95.12 26 ALA B O 1
ATOM 1389 N N . LYS B 1 27 ? -12.312 -15.148 -1.687 1 94.94 27 LYS B N 1
ATOM 1390 C CA . LYS B 1 27 ? -11.898 -13.875 -1.12 1 94.94 27 LYS B CA 1
ATOM 1391 C C . LYS B 1 27 ? -11.812 -13.945 0.402 1 94.94 27 LYS B C 1
ATOM 1393 O O . LYS B 1 27 ? -10.945 -13.32 1.01 1 94.94 27 LYS B O 1
ATOM 1398 N N . GLY B 1 28 ? -12.789 -14.633 0.986 1 94.62 28 GLY B N 1
ATOM 1399 C CA . GLY B 1 28 ? -12.719 -14.852 2.42 1 94.62 28 GLY B CA 1
ATOM 1400 C C . GLY B 1 28 ? -11.438 -15.539 2.854 1 94.62 28 GLY B C 1
ATOM 1401 O O . GLY B 1 28 ? -10.805 -15.133 3.834 1 94.62 28 GLY B O 1
ATOM 1402 N N . ASP B 1 29 ? -11.07 -16.578 2.162 1 96.75 29 ASP B N 1
ATOM 1403 C CA . ASP B 1 29 ? -9.836 -17.297 2.459 1 96.75 29 ASP B CA 1
ATOM 1404 C C . ASP B 1 29 ? -8.617 -16.406 2.246 1 96.75 29 ASP B C 1
ATOM 1406 O O . ASP B 1 29 ? -7.645 -16.469 3.004 1 96.75 29 ASP B O 1
ATOM 1410 N N . LEU B 1 30 ? -8.672 -15.586 1.222 1 96.31 30 LEU B N 1
ATOM 1411 C CA . LEU B 1 30 ? -7.594 -14.648 0.953 1 96.31 30 LEU B CA 1
ATOM 1412 C C . LEU B 1 30 ? -7.441 -13.656 2.102 1 96.31 30 LEU B C 1
ATOM 1414 O O . LEU B 1 30 ? -6.32 -13.352 2.518 1 96.31 30 LEU B O 1
ATOM 1418 N N . ASP B 1 31 ? -8.523 -13.203 2.611 1 92.94 31 ASP B N 1
ATOM 1419 C CA . ASP B 1 31 ? -8.508 -12.266 3.729 1 92.94 31 ASP B CA 1
ATOM 1420 C C . ASP B 1 31 ? -7.906 -12.898 4.977 1 92.94 31 ASP B C 1
ATOM 1422 O O . ASP B 1 31 ? -7.133 -12.266 5.695 1 92.94 31 ASP B O 1
ATOM 1426 N N . GLU B 1 32 ? -8.25 -14.102 5.207 1 95.12 32 GLU B N 1
ATOM 1427 C CA . GLU B 1 32 ? -7.699 -14.82 6.355 1 95.12 32 GLU B CA 1
ATOM 1428 C C . GLU B 1 32 ? -6.195 -15.023 6.203 1 95.12 32 GLU B C 1
ATOM 1430 O O . GLU B 1 32 ? -5.445 -14.891 7.176 1 95.12 32 GLU B O 1
ATOM 1435 N N . LEU B 1 33 ? -5.828 -15.359 5.047 1 96.69 33 LEU B N 1
ATOM 1436 C CA . LEU B 1 33 ? -4.402 -15.508 4.766 1 96.69 33 LEU B CA 1
ATOM 1437 C C . LEU B 1 33 ? -3.656 -14.203 5.027 1 96.69 33 LEU B C 1
ATOM 1439 O O . LEU B 1 33 ? -2.592 -14.211 5.652 1 96.69 33 LEU B O 1
ATOM 1443 N N . ALA B 1 34 ? -4.195 -13.125 4.574 1 92.88 34 ALA B N 1
ATOM 1444 C CA . ALA B 1 34 ? -3.594 -11.805 4.738 1 92.88 34 ALA B CA 1
ATOM 1445 C C . ALA B 1 34 ? -3.408 -11.461 6.215 1 92.88 34 ALA B C 1
ATOM 1447 O O . ALA B 1 34 ? -2.359 -10.953 6.613 1 92.88 34 ALA B O 1
ATOM 1448 N N . LYS B 1 35 ? -4.383 -11.742 7 1 89.5 35 LYS B N 1
ATOM 1449 C CA . LYS B 1 35 ? -4.32 -11.469 8.43 1 89.5 35 LYS B CA 1
ATOM 1450 C C . LYS B 1 35 ? -3.195 -12.266 9.094 1 89.5 35 LYS B C 1
ATOM 1452 O O . LYS B 1 35 ? -2.412 -11.711 9.867 1 89.5 35 LYS B O 1
ATOM 1457 N N . TRP B 1 36 ? -3.141 -13.484 8.812 1 95.12 36 TRP B N 1
ATOM 1458 C CA . TRP B 1 36 ? -2.107 -14.352 9.375 1 95.12 36 TRP B CA 1
ATOM 1459 C C . TRP B 1 36 ? -0.721 -13.898 8.922 1 95.12 36 TRP B C 1
ATOM 1461 O O . TRP B 1 36 ? 0.224 -13.898 9.719 1 95.12 36 TRP B O 1
ATOM 1471 N N . PHE B 1 37 ? -0.568 -13.5 7.648 1 94.81 37 PHE B N 1
ATOM 1472 C CA . PHE B 1 37 ? 0.71 -13.203 7.012 1 94.81 37 PHE B CA 1
ATOM 1473 C C . PHE B 1 37 ? 1.389 -12.016 7.691 1 94.81 37 PHE B C 1
ATOM 1475 O O . PHE B 1 37 ? 2.615 -11.891 7.656 1 94.81 37 PHE B O 1
ATOM 1482 N N . ARG B 1 38 ? 0.677 -11.188 8.305 1 87.5 38 ARG B N 1
ATOM 1483 C CA . ARG B 1 38 ? 1.213 -10.008 8.969 1 87.5 38 ARG B CA 1
ATOM 1484 C C . ARG B 1 38 ? 2.264 -10.383 10.008 1 87.5 38 ARG B C 1
ATOM 1486 O O . ARG B 1 38 ? 3.248 -9.664 10.188 1 87.5 38 ARG B O 1
ATOM 1493 N N . ALA B 1 39 ? 2.107 -11.547 10.578 1 89.69 39 ALA B N 1
ATOM 1494 C CA . ALA B 1 39 ? 3 -11.938 11.672 1 89.69 39 ALA B CA 1
ATOM 1495 C C . ALA B 1 39 ? 3.822 -13.164 11.297 1 89.69 39 ALA B C 1
ATOM 1497 O O . ALA B 1 39 ? 4.527 -13.727 12.141 1 89.69 39 ALA B O 1
ATOM 1498 N N . ALA B 1 40 ? 3.697 -13.57 10.094 1 95.56 40 ALA B N 1
ATOM 1499 C CA . ALA B 1 40 ? 4.379 -14.789 9.664 1 95.56 40 ALA B CA 1
ATOM 1500 C C . ALA B 1 40 ? 5.895 -14.594 9.672 1 95.56 40 ALA B C 1
ATOM 1502 O O . ALA B 1 40 ? 6.387 -13.484 9.477 1 95.56 40 ALA B O 1
ATOM 1503 N N . GLU B 1 41 ? 6.578 -15.695 9.875 1 97.5 41 GLU B N 1
ATOM 1504 C CA . GLU B 1 41 ? 8.039 -15.664 9.812 1 97.5 41 GLU B CA 1
ATOM 1505 C C . GLU B 1 41 ? 8.523 -15.398 8.391 1 97.5 41 GLU B C 1
ATOM 1507 O O . GLU B 1 41 ? 8.07 -16.047 7.441 1 97.5 41 GLU B O 1
ATOM 1512 N N . MET B 1 42 ? 9.461 -14.477 8.266 1 96.56 42 MET B N 1
ATOM 1513 C CA . MET B 1 42 ? 9.969 -14.039 6.965 1 96.56 42 MET B CA 1
ATOM 1514 C C . MET B 1 42 ? 11.492 -14.125 6.914 1 96.56 42 MET B C 1
ATOM 1516 O O . MET B 1 42 ? 12.156 -14.062 7.953 1 96.56 42 MET B O 1
ATOM 1520 N N . VAL B 1 43 ? 11.977 -14.297 5.738 1 97 43 VAL B N 1
ATOM 1521 C CA . VAL B 1 43 ? 13.414 -14.172 5.492 1 97 43 VAL B CA 1
ATOM 1522 C C . VAL B 1 43 ? 13.664 -13.117 4.418 1 97 43 VAL B C 1
ATOM 1524 O O . VAL B 1 43 ? 12.867 -12.969 3.488 1 97 43 VAL B O 1
ATOM 1527 N N . THR B 1 44 ? 14.734 -12.43 4.551 1 93.88 44 THR B N 1
ATOM 1528 C CA . THR B 1 44 ? 15.094 -11.398 3.582 1 93.88 44 THR B CA 1
ATOM 1529 C C . THR B 1 44 ? 15.578 -12.031 2.279 1 93.88 44 THR B C 1
ATOM 1531 O O . THR B 1 44 ? 16.391 -12.953 2.299 1 93.88 44 THR B O 1
ATOM 1534 N N . GLN B 1 45 ? 14.906 -11.602 1.23 1 92.25 45 GLN B N 1
ATOM 1535 C CA . GLN B 1 45 ? 15.328 -11.984 -0.115 1 92.25 45 GLN B CA 1
ATOM 1536 C C . GLN B 1 45 ? 15.695 -10.75 -0.94 1 92.25 45 GLN B C 1
ATOM 1538 O O . GLN B 1 45 ? 14.867 -10.219 -1.678 1 92.25 45 GLN B O 1
ATOM 1543 N N . GLY B 1 46 ? 16.859 -10.203 -0.723 1 85.19 46 GLY B N 1
ATOM 1544 C CA . GLY B 1 46 ? 17.281 -8.961 -1.357 1 85.19 46 GLY B CA 1
ATOM 1545 C C . GLY B 1 46 ? 17.078 -7.742 -0.479 1 85.19 46 GLY B C 1
ATOM 1546 O O . GLY B 1 46 ? 16.797 -7.871 0.714 1 85.19 46 GLY B O 1
ATOM 1547 N N . LYS B 1 47 ? 17.234 -6.566 -0.993 1 83.94 47 LYS B N 1
ATOM 1548 C CA . LYS B 1 47 ? 17.234 -5.328 -0.216 1 83.94 47 LYS B CA 1
ATOM 1549 C C . LYS B 1 47 ? 15.828 -4.965 0.247 1 83.94 47 LYS B C 1
ATOM 1551 O O . LYS B 1 47 ? 15.641 -4.492 1.371 1 83.94 47 LYS B O 1
ATOM 1556 N N . ASN B 1 48 ? 14.828 -5.305 -0.52 1 88.56 48 ASN B N 1
ATOM 1557 C CA . ASN B 1 48 ? 13.492 -4.789 -0.224 1 88.56 48 ASN B CA 1
ATOM 1558 C C . ASN B 1 48 ? 12.43 -5.879 -0.358 1 88.56 48 ASN B C 1
ATOM 1560 O O . ASN B 1 48 ? 11.266 -5.582 -0.623 1 88.56 48 ASN B O 1
ATOM 1564 N N . THR B 1 49 ? 12.938 -7.117 -0.251 1 93.12 49 THR B N 1
ATOM 1565 C CA . THR B 1 49 ? 12.016 -8.227 -0.467 1 93.12 49 THR B CA 1
ATOM 1566 C C . THR B 1 49 ? 12.156 -9.266 0.643 1 93.12 49 THR B C 1
ATOM 1568 O O . THR B 1 49 ? 13.266 -9.641 1.017 1 93.12 49 THR B O 1
ATOM 1571 N N . TRP B 1 50 ? 11.055 -9.633 1.174 1 94.62 50 TRP B N 1
ATOM 1572 C CA . TRP B 1 50 ? 10.977 -10.719 2.146 1 94.62 50 TRP B CA 1
ATOM 1573 C C . TRP B 1 50 ? 10.109 -11.852 1.625 1 94.62 50 TRP B C 1
ATOM 1575 O O . TRP B 1 50 ? 9.086 -11.617 0.974 1 94.62 50 TRP B O 1
ATOM 1585 N N . ARG B 1 51 ? 10.523 -13.008 1.951 1 97.06 51 ARG B N 1
ATOM 1586 C CA . ARG B 1 51 ? 9.789 -14.219 1.585 1 97.06 51 ARG B CA 1
ATOM 1587 C C . ARG B 1 51 ? 9.344 -14.984 2.824 1 97.06 51 ARG B C 1
ATOM 1589 O O . ARG B 1 51 ? 10.102 -15.109 3.789 1 97.06 51 ARG B O 1
ATOM 1596 N N . CYS B 1 52 ? 8.164 -15.508 2.764 1 98.06 52 CYS B N 1
ATOM 1597 C CA . CYS B 1 52 ? 7.629 -16.25 3.895 1 98.06 52 CYS B CA 1
ATOM 1598 C C . CYS B 1 52 ? 8.289 -17.625 4 1 98.06 52 CYS B C 1
ATOM 1600 O O . CYS B 1 52 ? 8.383 -18.359 3.014 1 98.06 52 CYS B O 1
ATOM 1602 N N . VAL B 1 53 ? 8.758 -17.906 5.238 1 98.06 53 VAL B N 1
ATOM 1603 C CA . VAL B 1 53 ? 9.359 -19.234 5.461 1 98.06 53 VAL B CA 1
ATOM 1604 C C . VAL B 1 53 ? 8.633 -19.938 6.605 1 98.06 53 VAL B C 1
ATOM 1606 O O . VAL B 1 53 ? 9.078 -20.984 7.066 1 98.06 53 VAL B O 1
ATOM 1609 N N . ASP B 1 54 ? 7.609 -19.281 7.074 1 97.94 54 ASP B N 1
ATOM 1610 C CA . ASP B 1 54 ? 6.805 -19.891 8.133 1 97.94 54 ASP B CA 1
ATOM 1611 C C . ASP B 1 54 ? 6.191 -21.203 7.664 1 97.94 54 ASP B C 1
ATOM 1613 O O . ASP B 1 54 ? 5.527 -21.25 6.625 1 97.94 54 ASP B O 1
ATOM 1617 N N . MET B 1 55 ? 6.379 -22.25 8.414 1 97.5 55 MET B N 1
ATOM 1618 C CA . MET B 1 55 ? 5.922 -23.578 7.996 1 97.5 55 MET B CA 1
ATOM 1619 C C . MET B 1 55 ? 4.398 -23.625 7.941 1 97.5 55 MET B C 1
ATOM 1621 O O . MET B 1 55 ? 3.832 -24.422 7.184 1 97.5 55 MET B O 1
ATOM 1625 N N . ALA B 1 56 ? 3.742 -22.781 8.695 1 98.06 56 ALA B N 1
ATOM 1626 C CA . ALA B 1 56 ? 2.283 -22.766 8.727 1 98.06 56 ALA B CA 1
ATOM 1627 C C . ALA B 1 56 ? 1.719 -22.266 7.395 1 98.06 56 ALA B C 1
ATOM 1629 O O . ALA B 1 56 ? 0.521 -22.406 7.133 1 98.06 56 ALA B O 1
ATOM 1630 N N . ARG B 1 57 ? 2.592 -21.781 6.512 1 98.12 57 ARG B N 1
ATOM 1631 C CA . ARG B 1 57 ? 2.115 -21.172 5.27 1 98.12 57 ARG B CA 1
ATOM 1632 C C . ARG B 1 57 ? 1.373 -22.188 4.414 1 98.12 57 ARG B C 1
ATOM 1634 O O . ARG B 1 57 ? 0.412 -21.844 3.723 1 98.12 57 ARG B O 1
ATOM 1641 N N . PHE B 1 58 ? 1.737 -23.438 4.465 1 96.94 58 PHE B N 1
ATOM 1642 C CA . PHE B 1 58 ? 1.097 -24.484 3.664 1 96.94 58 PHE B CA 1
ATOM 1643 C C . PHE B 1 58 ? -0.355 -24.672 4.086 1 96.94 58 PHE B C 1
ATOM 1645 O O . PHE B 1 58 ? -1.251 -24.734 3.242 1 96.94 58 PHE B O 1
ATOM 1652 N N . GLN B 1 59 ? -0.516 -24.656 5.348 1 97.62 59 GLN B N 1
ATOM 1653 C CA . GLN B 1 59 ? -1.864 -24.828 5.879 1 97.62 59 GLN B CA 1
ATOM 1654 C C . GLN B 1 59 ? -2.703 -23.578 5.656 1 97.62 59 GLN B C 1
ATOM 1656 O O . GLN B 1 59 ? -3.908 -23.656 5.41 1 97.62 59 GLN B O 1
ATOM 1661 N N . LYS B 1 60 ? -2.08 -22.453 5.75 1 98.06 60 LYS B N 1
ATOM 1662 C CA . LYS B 1 60 ? -2.799 -21.188 5.695 1 98.06 60 LYS B CA 1
ATOM 1663 C C . LYS B 1 60 ? -3.225 -20.859 4.266 1 98.06 60 LYS B C 1
ATOM 1665 O O . LYS B 1 60 ? -4.273 -20.25 4.051 1 98.06 60 LYS B O 1
ATOM 1670 N N . VAL B 1 61 ? -2.408 -21.344 3.289 1 97.94 61 VAL B N 1
ATOM 1671 C CA . VAL B 1 61 ? -2.689 -20.969 1.906 1 97.94 61 VAL B CA 1
ATOM 1672 C C . VAL B 1 61 ? -3.598 -22.016 1.267 1 97.94 61 VAL B C 1
ATOM 1674 O O . VAL B 1 61 ? -4.305 -21.734 0.299 1 97.94 61 VAL B O 1
ATOM 1677 N N . TYR B 1 62 ? -3.686 -23.172 1.766 1 97.25 62 TYR B N 1
ATOM 1678 C CA . TYR B 1 62 ? -4.312 -24.328 1.135 1 97.25 62 TYR B CA 1
ATOM 1679 C C . TYR B 1 62 ? -5.785 -24.062 0.849 1 97.25 62 TYR B C 1
ATOM 1681 O O . TYR B 1 62 ? -6.273 -24.344 -0.247 1 97.25 62 TYR B O 1
ATOM 1689 N N . PRO B 1 63 ? -6.625 -23.531 1.803 1 97.5 63 PRO B N 1
ATOM 1690 C CA . PRO B 1 63 ? -8.039 -23.297 1.499 1 97.5 63 PRO B CA 1
ATOM 1691 C C . PRO B 1 63 ? -8.234 -22.453 0.246 1 97.5 63 PRO B C 1
ATOM 1693 O O . PRO B 1 63 ? -9.125 -22.734 -0.563 1 97.5 63 PRO B O 1
ATOM 1696 N N . LEU B 1 64 ? -7.395 -21.453 0.082 1 97.25 64 LEU B N 1
ATOM 1697 C CA . LEU B 1 64 ? -7.48 -20.578 -1.087 1 97.25 64 LEU B CA 1
ATOM 1698 C C . LEU B 1 64 ? -7.121 -21.344 -2.359 1 97.25 64 LEU B C 1
ATOM 1700 O O . LEU B 1 64 ? -7.852 -21.281 -3.35 1 97.25 64 LEU B O 1
ATOM 1704 N N . LEU B 1 65 ? -6.012 -22.094 -2.285 1 97.06 65 LEU B N 1
ATOM 1705 C CA . LEU B 1 65 ? -5.559 -22.844 -3.445 1 97.06 65 LEU B CA 1
ATOM 1706 C C . LEU B 1 65 ? -6.598 -23.875 -3.863 1 97.06 65 LEU B C 1
ATOM 1708 O O . LEU B 1 65 ? -6.859 -24.062 -5.055 1 97.06 65 LEU B O 1
ATOM 1712 N N . SER B 1 66 ? -7.129 -24.5 -2.887 1 95.88 66 SER B N 1
ATOM 1713 C CA . SER B 1 66 ? -8.125 -25.531 -3.148 1 95.88 66 SER B CA 1
ATOM 1714 C C . SER B 1 66 ? -9.359 -24.953 -3.826 1 95.88 66 SER B C 1
ATOM 1716 O O . SER B 1 66 ? -9.852 -25.5 -4.816 1 95.88 66 SER B O 1
ATOM 1718 N N . LYS B 1 67 ? -9.812 -23.891 -3.406 1 95.31 67 LYS B N 1
ATOM 1719 C CA . LYS B 1 67 ? -11.008 -23.25 -3.959 1 95.31 67 LYS B CA 1
ATOM 1720 C C . LYS B 1 67 ? -10.758 -22.766 -5.383 1 95.31 67 LYS B C 1
ATOM 1722 O O . LYS B 1 67 ? -11.672 -22.766 -6.211 1 95.31 67 LYS B O 1
ATOM 1727 N N . LEU B 1 68 ? -9.57 -22.344 -5.617 1 94.94 68 LEU B N 1
ATOM 1728 C CA . LEU B 1 68 ? -9.211 -21.828 -6.938 1 94.94 68 LEU B CA 1
ATOM 1729 C C . LEU B 1 68 ? -8.781 -22.969 -7.863 1 94.94 68 LEU B C 1
ATOM 1731 O O . LEU B 1 68 ? -8.438 -22.719 -9.023 1 94.94 68 LEU B O 1
ATOM 1735 N N . LYS B 1 69 ? -8.734 -24.172 -7.344 1 93.62 69 LYS B N 1
ATOM 1736 C CA . LYS B 1 69 ? -8.312 -25.359 -8.078 1 93.62 69 LYS B CA 1
ATOM 1737 C C . LYS B 1 69 ? -6.875 -25.219 -8.57 1 93.62 69 LYS B C 1
ATOM 1739 O O . LYS B 1 69 ? -6.574 -25.531 -9.727 1 93.62 69 LYS B O 1
ATOM 1744 N N . LEU B 1 70 ? -6.043 -24.672 -7.656 1 94.38 70 LEU B N 1
ATOM 1745 C CA . LEU B 1 70 ? -4.629 -24.469 -7.945 1 94.38 70 LEU B CA 1
ATOM 1746 C C . LEU B 1 70 ? -3.754 -25.266 -6.98 1 94.38 70 LEU B C 1
ATOM 1748 O O . LEU B 1 70 ? -2.592 -24.906 -6.758 1 94.38 70 LEU B O 1
ATOM 1752 N N . ASP B 1 71 ? -4.293 -26.203 -6.312 1 91.06 71 ASP B N 1
ATOM 1753 C CA . ASP B 1 71 ? -3.602 -26.938 -5.258 1 91.06 71 ASP B CA 1
ATOM 1754 C C . ASP B 1 71 ? -2.773 -28.078 -5.84 1 91.06 71 ASP B C 1
ATOM 1756 O O . ASP B 1 71 ? -2.014 -28.734 -5.121 1 91.06 71 ASP B O 1
ATOM 1760 N N . LYS B 1 72 ? -2.891 -28.312 -7.152 1 89.19 72 LYS B N 1
ATOM 1761 C CA . LYS B 1 72 ? -2.131 -29.391 -7.785 1 89.19 72 LYS B CA 1
ATOM 1762 C C . LYS B 1 72 ? -1.189 -28.844 -8.852 1 89.19 72 LYS B C 1
ATOM 1764 O O . LYS B 1 72 ? -1.611 -28.094 -9.734 1 89.19 72 LYS B O 1
ATOM 1769 N N . GLY B 1 73 ? 0.071 -29.219 -8.789 1 88.19 73 GLY B N 1
ATOM 1770 C CA . GLY B 1 73 ? 1.031 -28.906 -9.836 1 88.19 73 GLY B CA 1
ATOM 1771 C C . GLY B 1 73 ? 1.484 -27.469 -9.812 1 88.19 73 GLY B C 1
ATOM 1772 O O . GLY B 1 73 ? 2.154 -27 -10.734 1 88.19 73 GLY B O 1
ATOM 1773 N N . CYS B 1 74 ? 1.061 -26.766 -8.82 1 92.31 74 CYS B N 1
ATOM 1774 C CA . CYS B 1 74 ? 1.419 -25.344 -8.719 1 92.31 74 CYS B CA 1
ATOM 1775 C C . CYS B 1 74 ? 2.293 -25.094 -7.5 1 92.31 74 CYS B C 1
ATOM 1777 O O . CYS B 1 74 ? 2.262 -25.859 -6.535 1 92.31 74 CYS B O 1
ATOM 1779 N N . LYS B 1 75 ? 3.115 -24.141 -7.656 1 94.56 75 LYS B N 1
ATOM 1780 C CA . LYS B 1 75 ? 3.914 -23.656 -6.539 1 94.56 75 LYS B CA 1
ATOM 1781 C C . LYS B 1 75 ? 3.436 -22.281 -6.082 1 94.56 75 LYS B C 1
ATOM 1783 O O . LYS B 1 75 ? 2.824 -21.547 -6.855 1 94.56 75 LYS B O 1
ATOM 1788 N N . PHE B 1 76 ? 3.645 -22.062 -4.777 1 97.56 76 PHE B N 1
ATOM 1789 C CA . PHE B 1 76 ? 3.248 -20.75 -4.316 1 97.56 76 PHE B CA 1
ATOM 1790 C C . PHE B 1 76 ? 4.348 -20.109 -3.467 1 97.56 76 PHE B C 1
ATOM 1792 O O . PHE B 1 76 ? 5.188 -20.828 -2.906 1 97.56 76 PHE B O 1
ATOM 1799 N N . THR B 1 77 ? 4.375 -18.812 -3.471 1 97.25 77 THR B N 1
ATOM 1800 C CA . THR B 1 77 ? 5.266 -18.031 -2.615 1 97.25 77 THR B CA 1
ATOM 1801 C C . THR B 1 77 ? 4.555 -16.797 -2.066 1 97.25 77 THR B C 1
ATOM 1803 O O . THR B 1 77 ? 3.811 -16.141 -2.789 1 97.25 77 THR B O 1
ATOM 1806 N N . LEU B 1 78 ? 4.742 -16.547 -0.806 1 97.81 78 LEU B N 1
ATOM 1807 C CA . LEU B 1 78 ? 4.262 -15.32 -0.163 1 97.81 78 LEU B CA 1
ATOM 1808 C C . LEU B 1 78 ? 5.395 -14.32 0.011 1 97.81 78 LEU B C 1
ATOM 1810 O O . LEU B 1 78 ? 6.441 -14.648 0.574 1 97.81 78 LEU B O 1
ATOM 1814 N N . TYR B 1 79 ? 5.051 -13.086 -0.496 1 95.44 79 TYR B N 1
ATOM 1815 C CA . TYR B 1 79 ? 6.082 -12.055 -0.493 1 95.44 79 TYR B CA 1
ATOM 1816 C C . TYR B 1 79 ? 5.605 -10.805 0.23 1 95.44 79 TYR B C 1
ATOM 1818 O O . TYR B 1 79 ? 4.41 -10.508 0.245 1 95.44 79 TYR B O 1
ATOM 1826 N N . ARG B 1 80 ? 6.574 -10.141 0.855 1 92.19 80 ARG B N 1
ATOM 1827 C CA . ARG B 1 80 ? 6.457 -8.75 1.279 1 92.19 80 ARG B CA 1
ATOM 1828 C C . ARG B 1 80 ? 7.559 -7.895 0.664 1 92.19 80 ARG B C 1
ATOM 1830 O O . ARG B 1 80 ? 8.727 -8.281 0.663 1 92.19 80 ARG B O 1
ATOM 1837 N N . ILE B 1 81 ? 7.125 -6.805 0.084 1 91 81 ILE B N 1
ATOM 1838 C CA . ILE B 1 81 ? 8.156 -5.949 -0.489 1 91 81 ILE B CA 1
ATOM 1839 C C . ILE B 1 81 ? 8.031 -4.539 0.079 1 91 81 ILE B C 1
ATOM 1841 O O . ILE B 1 81 ? 6.949 -4.133 0.513 1 91 81 ILE B O 1
ATOM 1845 N N . SER B 1 82 ? 9.117 -3.898 0.184 1 86.75 82 SER B N 1
ATOM 1846 C CA . SER B 1 82 ? 9.195 -2.457 0.392 1 86.75 82 SER B CA 1
ATOM 1847 C C . SER B 1 82 ? 9.734 -1.748 -0.843 1 86.75 82 SER B C 1
ATOM 1849 O O . SER B 1 82 ? 10.875 -1.992 -1.255 1 86.75 82 SER B O 1
ATOM 1851 N N . GLY B 1 83 ? 8.891 -0.869 -1.425 1 83.62 83 GLY B N 1
ATOM 1852 C CA . GLY B 1 83 ? 9.312 -0.262 -2.678 1 83.62 83 GLY B CA 1
ATOM 1853 C C . GLY B 1 83 ? 9.148 -1.183 -3.871 1 83.62 83 GLY B C 1
ATOM 1854 O O . GLY B 1 83 ? 8.102 -1.805 -4.043 1 83.62 83 GLY B O 1
ATOM 1855 N N . TYR B 1 84 ? 10.195 -1.242 -4.746 1 83.56 84 TYR B N 1
ATOM 1856 C CA . TYR B 1 84 ? 9.984 -1.979 -5.988 1 83.56 84 TYR B CA 1
ATOM 1857 C C . TYR B 1 84 ? 10.789 -3.271 -6 1 83.56 84 TYR B C 1
ATOM 1859 O O . TYR B 1 84 ? 11.828 -3.369 -5.34 1 83.56 84 TYR B O 1
ATOM 1867 N N . THR B 1 85 ? 10.211 -4.191 -6.621 1 86.38 85 THR B N 1
ATOM 1868 C CA . THR B 1 85 ? 10.898 -5.445 -6.918 1 86.38 85 THR B CA 1
ATOM 1869 C C . THR B 1 85 ? 10.461 -5.992 -8.273 1 86.38 85 THR B C 1
ATOM 1871 O O . THR B 1 85 ? 9.438 -5.574 -8.82 1 86.38 85 THR B O 1
ATOM 1874 N N . THR B 1 86 ? 11.375 -6.777 -8.828 1 90.19 86 THR B N 1
ATOM 1875 C CA . THR B 1 86 ? 11.023 -7.484 -10.047 1 90.19 86 THR B CA 1
ATOM 1876 C C . THR B 1 86 ? 10.594 -8.914 -9.734 1 90.19 86 THR B C 1
ATOM 1878 O O . THR B 1 86 ? 11.328 -9.664 -9.094 1 90.19 86 THR B O 1
ATOM 1881 N N . ILE B 1 87 ? 9.43 -9.219 -10.125 1 91.31 87 ILE B N 1
ATOM 1882 C CA . ILE B 1 87 ? 8.953 -10.594 -10.047 1 91.31 87 ILE B CA 1
ATOM 1883 C C . ILE B 1 87 ? 9.383 -11.359 -11.297 1 91.31 87 ILE B C 1
ATOM 1885 O O . ILE B 1 87 ? 8.938 -11.039 -12.406 1 91.31 87 ILE B O 1
ATOM 1889 N N . LEU B 1 88 ? 10.117 -12.336 -11.07 1 92 88 LEU B N 1
ATOM 1890 C CA . LEU B 1 88 ? 10.656 -13.094 -12.188 1 92 88 LEU B CA 1
ATOM 1891 C C . LEU B 1 88 ? 9.703 -14.203 -12.609 1 92 88 LEU B C 1
ATOM 1893 O O . LEU B 1 88 ? 9.07 -14.844 -11.758 1 92 88 LEU B O 1
ATOM 1897 N N . LYS B 1 89 ? 9.711 -14.336 -13.852 1 91.25 89 LYS B N 1
ATOM 1898 C CA . LYS B 1 89 ? 9.008 -15.477 -14.43 1 91.25 89 LYS B CA 1
ATOM 1899 C C . LYS B 1 89 ? 9.945 -16.672 -14.617 1 91.25 89 LYS B C 1
ATOM 1901 O O . LYS B 1 89 ? 11.008 -16.531 -15.227 1 91.25 89 LYS B O 1
ATOM 1906 N N . GLY B 1 90 ? 9.523 -17.781 -14.039 1 89.12 90 GLY B N 1
ATOM 1907 C CA . GLY B 1 90 ? 10.312 -18.984 -14.25 1 89.12 90 GLY B CA 1
ATOM 1908 C C . GLY B 1 90 ? 10.031 -19.656 -15.578 1 89.12 90 GLY B C 1
ATOM 1909 O O . GLY B 1 90 ? 8.945 -19.484 -16.141 1 89.12 90 GLY B O 1
ATOM 1910 N N . PRO B 1 91 ? 11.078 -20.328 -16.031 1 91.44 91 PRO B N 1
ATOM 1911 C CA . PRO B 1 91 ? 10.844 -21.062 -17.266 1 91.44 91 PRO B CA 1
ATOM 1912 C C . PRO B 1 91 ? 9.688 -22.062 -17.156 1 91.44 91 PRO B C 1
ATOM 1914 O O . PRO B 1 91 ? 9.617 -22.812 -16.188 1 91.44 91 PRO B O 1
ATOM 1917 N N . GLY B 1 92 ? 8.773 -22.047 -18.141 1 91.88 92 GLY B N 1
ATOM 1918 C CA . GLY B 1 92 ? 7.684 -23.016 -18.203 1 91.88 92 GLY B CA 1
ATOM 1919 C C . GLY B 1 92 ? 6.527 -22.672 -17.281 1 91.88 92 GLY B C 1
ATOM 1920 O O . GLY B 1 92 ? 5.555 -23.422 -17.203 1 91.88 92 GLY B O 1
ATOM 1921 N N . PHE B 1 93 ? 6.688 -21.562 -16.609 1 93.69 93 PHE B N 1
ATOM 1922 C CA . PHE B 1 93 ? 5.629 -21.219 -15.664 1 93.69 93 PHE B CA 1
ATOM 1923 C C . PHE B 1 93 ? 5.207 -19.766 -15.836 1 93.69 93 PHE B C 1
ATOM 1925 O O . PHE B 1 93 ? 6.023 -18.922 -16.203 1 93.69 93 PHE B O 1
ATOM 1932 N N . ASP B 1 94 ? 3.949 -19.531 -15.656 1 94.06 94 ASP B N 1
ATOM 1933 C CA . ASP B 1 94 ? 3.42 -18.188 -15.438 1 94.06 94 ASP B CA 1
ATOM 1934 C C . ASP B 1 94 ? 3.133 -17.938 -13.961 1 94.06 94 ASP B C 1
ATOM 1936 O O . ASP B 1 94 ? 3.014 -18.891 -13.18 1 94.06 94 ASP B O 1
ATOM 1940 N N . ASN B 1 95 ? 3.074 -16.672 -13.656 1 95.12 95 ASN B N 1
ATOM 1941 C CA . ASN B 1 95 ? 2.773 -16.312 -12.273 1 95.12 95 ASN B CA 1
ATOM 1942 C C . ASN B 1 95 ? 1.394 -15.68 -12.148 1 95.12 95 ASN B C 1
ATOM 1944 O O . ASN B 1 95 ? 1.051 -14.773 -12.906 1 95.12 95 ASN B O 1
ATOM 1948 N N . LEU B 1 96 ? 0.625 -16.188 -11.211 1 94.88 96 LEU B N 1
ATOM 1949 C CA . LEU B 1 96 ? -0.57 -15.469 -10.773 1 94.88 96 LEU B CA 1
ATOM 1950 C C . LEU B 1 96 ? -0.267 -14.594 -9.562 1 94.88 96 LEU B C 1
ATOM 1952 O O . LEU B 1 96 ? 0.273 -15.07 -8.562 1 94.88 96 LEU B O 1
ATOM 1956 N N . PHE B 1 97 ? -0.621 -13.336 -9.742 1 94.81 97 PHE B N 1
ATOM 1957 C CA . PHE B 1 97 ? -0.327 -12.328 -8.727 1 94.81 97 PHE B CA 1
ATOM 1958 C C . PHE B 1 97 ? -1.586 -11.961 -7.949 1 94.81 97 PHE B C 1
ATOM 1960 O O . PHE B 1 97 ? -2.564 -11.492 -8.531 1 94.81 97 PHE B O 1
ATOM 1967 N N . PHE B 1 98 ? -1.531 -12.133 -6.582 1 95 98 PHE B N 1
ATOM 1968 C CA . PHE B 1 98 ? -2.643 -11.812 -5.695 1 95 98 PHE B CA 1
ATOM 1969 C C . PHE B 1 98 ? -2.211 -10.812 -4.629 1 95 98 PHE B C 1
ATOM 1971 O O . PHE B 1 98 ? -1.544 -11.18 -3.66 1 95 98 PHE B O 1
ATOM 1978 N N . PRO B 1 99 ? -2.588 -9.602 -4.742 1 92.56 99 PRO B N 1
ATOM 1979 C CA . PRO B 1 99 ? -2.332 -8.719 -3.596 1 92.56 99 PRO B CA 1
ATOM 1980 C C . PRO B 1 99 ? -3.078 -9.156 -2.338 1 92.56 99 PRO B C 1
ATOM 1982 O O . PRO B 1 99 ? -4.23 -9.586 -2.42 1 92.56 99 PRO B O 1
ATOM 1985 N N . LEU B 1 100 ? -2.422 -9.164 -1.242 1 90.81 100 LEU B N 1
ATOM 1986 C CA . LEU B 1 100 ? -3.045 -9.617 -0.003 1 90.81 100 LEU B CA 1
ATOM 1987 C C . LEU B 1 100 ? -3.658 -8.445 0.756 1 90.81 100 LEU B C 1
ATOM 1989 O O . LEU B 1 100 ? -4.82 -8.508 1.168 1 90.81 100 LEU B O 1
ATOM 1993 N N . LEU B 1 101 ? -2.711 -7.477 1.015 1 75.38 101 LEU B N 1
ATOM 1994 C CA . LEU B 1 101 ? -3.18 -6.328 1.787 1 75.38 101 LEU B CA 1
ATOM 1995 C C . LEU B 1 101 ? -2.955 -5.031 1.021 1 75.38 101 LEU B C 1
ATOM 1997 O O . LEU B 1 101 ? -1.842 -4.754 0.568 1 75.38 101 LEU B O 1
ATOM 2001 N N . GLY B 1 102 ? -4.148 -4.422 0.733 1 71.44 102 GLY B N 1
ATOM 2002 C CA . GLY B 1 102 ? -4.043 -3.111 0.114 1 71.44 102 GLY B CA 1
ATOM 2003 C C . GLY B 1 102 ? -4.109 -3.16 -1.4 1 71.44 102 GLY B C 1
ATOM 2004 O O . GLY B 1 102 ? -3.834 -4.199 -2.008 1 71.44 102 GLY B O 1
ATOM 2005 N N . ALA B 1 103 ? -4.488 -2.104 -1.946 1 72.81 103 ALA B N 1
ATOM 2006 C CA . ALA B 1 103 ? -4.527 -1.96 -3.398 1 72.81 103 ALA B CA 1
ATOM 2007 C C . ALA B 1 103 ? -3.145 -1.631 -3.955 1 72.81 103 ALA B C 1
ATOM 2009 O O . ALA B 1 103 ? -2.303 -1.067 -3.25 1 72.81 103 ALA B O 1
ATOM 2010 N N . VAL B 1 104 ? -2.875 -2.172 -5.117 1 74.5 104 VAL B N 1
ATOM 2011 C CA . VAL B 1 104 ? -1.597 -1.904 -5.766 1 74.5 104 VAL B CA 1
ATOM 2012 C C . VAL B 1 104 ? -1.831 -1.471 -7.211 1 74.5 104 VAL B C 1
ATOM 2014 O O . VAL B 1 104 ? -2.777 -1.927 -7.855 1 74.5 104 VAL B O 1
ATOM 2017 N N . ASP B 1 105 ? -0.958 -0.536 -7.551 1 68.94 105 ASP B N 1
ATOM 2018 C CA . ASP B 1 105 ? -0.992 -0.128 -8.953 1 68.94 105 ASP B CA 1
ATOM 2019 C C . ASP B 1 105 ? 0.103 -0.827 -9.758 1 68.94 105 ASP B C 1
ATOM 2021 O O . ASP B 1 105 ? 1.284 -0.737 -9.414 1 68.94 105 ASP B O 1
ATOM 2025 N N . ILE B 1 106 ? -0.281 -1.578 -10.633 1 71.94 106 ILE B N 1
ATOM 2026 C CA . ILE B 1 106 ? 0.63 -2.225 -11.57 1 71.94 106 ILE B CA 1
ATOM 2027 C C . ILE B 1 106 ? 0.365 -1.714 -12.984 1 71.94 106 ILE B C 1
ATOM 2029 O O . ILE B 1 106 ? -0.704 -1.959 -13.547 1 71.94 106 ILE B O 1
ATOM 2033 N N . HIS B 1 107 ? 1.375 -0.957 -13.516 1 70.44 107 HIS B N 1
ATOM 2034 C CA . HIS B 1 107 ? 1.288 -0.387 -14.852 1 70.44 107 HIS B CA 1
ATOM 2035 C C . HIS B 1 107 ? 0.031 0.461 -15.008 1 70.44 107 HIS B C 1
ATOM 2037 O O . HIS B 1 107 ? -0.683 0.341 -16.016 1 70.44 107 HIS B O 1
ATOM 2043 N N . GLY B 1 108 ? -0.33 1.152 -13.969 1 65.44 108 GLY B N 1
ATOM 2044 C CA . GLY B 1 108 ? -1.445 2.08 -14.07 1 65.44 108 GLY B CA 1
ATOM 2045 C C . GLY B 1 108 ? -2.781 1.446 -13.742 1 65.44 108 GLY B C 1
ATOM 2046 O O . GLY B 1 108 ? -3.811 2.127 -13.719 1 65.44 108 GLY B O 1
ATOM 2047 N N . VAL B 1 109 ? -2.775 0.156 -13.508 1 71.75 109 VAL B N 1
ATOM 2048 C CA . VAL B 1 109 ? -4.008 -0.543 -13.172 1 71.75 109 VAL B CA 1
ATOM 2049 C C . VAL B 1 109 ? -4.027 -0.852 -11.672 1 71.75 109 VAL B C 1
ATOM 2051 O O . VAL B 1 109 ? -3.059 -1.387 -11.133 1 71.75 109 VAL B O 1
ATOM 2054 N N . ARG B 1 110 ? -5.18 -0.513 -11.086 1 72.56 110 ARG B N 1
ATOM 2055 C CA . ARG B 1 110 ? -5.324 -0.73 -9.648 1 72.56 110 ARG B CA 1
ATOM 2056 C C . ARG B 1 110 ? -5.84 -2.137 -9.359 1 72.56 110 ARG B C 1
ATOM 2058 O O . ARG B 1 110 ? -6.867 -2.551 -9.898 1 72.56 110 ARG B O 1
ATOM 2065 N N . PHE B 1 111 ? -5.059 -2.771 -8.516 1 80 111 PHE B N 1
ATOM 2066 C CA . PHE B 1 111 ? -5.438 -4.109 -8.078 1 80 111 PHE B CA 1
ATOM 2067 C C . PHE B 1 111 ? -5.82 -4.113 -6.605 1 80 111 PHE B C 1
ATOM 2069 O O . PHE B 1 111 ? -4.984 -3.852 -5.742 1 80 111 PHE B O 1
ATOM 2076 N N . GLU B 1 112 ? -7.102 -4.383 -6.418 1 80.94 112 GLU B N 1
ATOM 2077 C CA . GLU B 1 112 ? -7.57 -4.555 -5.043 1 80.94 112 GLU B CA 1
ATOM 2078 C C . GLU B 1 112 ? -7.516 -6.02 -4.621 1 80.94 112 GLU B C 1
ATOM 2080 O O . GLU B 1 112 ? -7.609 -6.918 -5.461 1 80.94 112 GLU B O 1
ATOM 2085 N N . PRO B 1 113 ? -7.406 -6.191 -3.314 1 86.5 113 PRO B N 1
ATOM 2086 C CA . PRO B 1 113 ? -7.52 -7.586 -2.881 1 86.5 113 PRO B CA 1
ATOM 2087 C C . PRO B 1 113 ? -8.805 -8.258 -3.365 1 86.5 113 PRO B C 1
ATOM 2089 O O . PRO B 1 113 ? -9.875 -7.645 -3.326 1 86.5 113 PRO B O 1
ATOM 2092 N N . GLY B 1 114 ? -8.672 -9.406 -3.836 1 90.81 114 GLY B N 1
ATOM 2093 C CA . GLY B 1 114 ? -9.773 -10.102 -4.488 1 90.81 114 GLY B CA 1
ATOM 2094 C C . GLY B 1 114 ? -9.625 -10.172 -5.996 1 90.81 114 GLY B C 1
ATOM 2095 O O . GLY B 1 114 ? -10.305 -10.961 -6.652 1 90.81 114 GLY B O 1
ATOM 2096 N N . LYS B 1 115 ? -8.82 -9.305 -6.449 1 89.88 115 LYS B N 1
ATOM 2097 C CA . LYS B 1 115 ? -8.445 -9.359 -7.859 1 89.88 115 LYS B CA 1
ATOM 2098 C C . LYS B 1 115 ? -7.055 -9.961 -8.039 1 89.88 115 LYS B C 1
ATOM 2100 O O . LYS B 1 115 ? -6.227 -9.898 -7.129 1 89.88 115 LYS B O 1
ATOM 2105 N N . TYR B 1 116 ? -6.887 -10.609 -9.219 1 91.56 116 TYR B N 1
ATOM 2106 C CA . TYR B 1 116 ? -5.559 -11.125 -9.539 1 91.56 116 TYR B CA 1
ATOM 2107 C C . TYR B 1 116 ? -5.27 -10.992 -11.031 1 91.56 116 TYR B C 1
ATOM 2109 O O . TYR B 1 116 ? -6.176 -10.734 -11.82 1 91.56 116 TYR B O 1
ATOM 2117 N N . THR B 1 117 ? -3.99 -11.062 -11.352 1 91.81 117 THR B N 1
ATOM 2118 C CA . THR B 1 117 ? -3.559 -10.992 -12.742 1 91.81 117 THR B CA 1
ATOM 2119 C C . THR B 1 117 ? -2.459 -12.016 -13.016 1 91.81 117 THR B C 1
ATOM 2121 O O . THR B 1 117 ? -1.838 -12.531 -12.086 1 91.81 117 THR B O 1
ATOM 2124 N N . ARG B 1 118 ? -2.334 -12.352 -14.289 1 91.69 118 ARG B N 1
ATOM 2125 C CA . ARG B 1 118 ? -1.326 -13.305 -14.734 1 91.69 118 ARG B CA 1
ATOM 2126 C C . ARG B 1 118 ? -0.125 -12.594 -15.344 1 91.69 118 ARG B C 1
ATOM 2128 O O . ARG B 1 118 ? -0.282 -11.727 -16.219 1 91.69 118 ARG B O 1
ATOM 2135 N N . PHE B 1 119 ? 1.034 -12.938 -14.805 1 91.62 119 PHE B N 1
ATOM 2136 C CA . PHE B 1 119 ? 2.287 -12.461 -15.383 1 91.62 119 PHE B CA 1
ATOM 2137 C C . PHE B 1 119 ? 2.877 -13.5 -16.328 1 91.62 119 PHE B C 1
ATOM 2139 O O . PHE B 1 119 ? 3.262 -14.594 -15.906 1 91.62 119 PHE B O 1
ATOM 2146 N N . THR B 1 120 ? 3.002 -13.109 -17.578 1 91.88 120 THR B N 1
ATOM 2147 C CA . THR B 1 120 ? 3.596 -14 -18.562 1 91.88 120 THR B CA 1
ATOM 2148 C C . THR B 1 120 ? 5.023 -13.57 -18.891 1 91.88 120 THR B C 1
ATOM 2150 O O . THR B 1 120 ? 5.66 -14.133 -19.781 1 91.88 120 THR B O 1
ATOM 2153 N N . SER B 1 121 ? 5.465 -12.555 -18.281 1 91.38 121 SER B N 1
ATOM 2154 C CA . SER B 1 121 ? 6.836 -12.055 -18.312 1 91.38 121 SER B CA 1
ATOM 2155 C C . SER B 1 121 ? 7.238 -11.445 -16.984 1 91.38 121 SER B C 1
ATOM 2157 O O . SER B 1 121 ? 6.43 -11.383 -16.047 1 91.38 121 SER B O 1
ATOM 2159 N N . ASN B 1 122 ? 8.492 -11.109 -16.922 1 92.06 122 ASN B N 1
ATOM 2160 C CA . ASN B 1 122 ? 8.922 -10.398 -15.727 1 92.06 122 ASN B CA 1
ATOM 2161 C C . ASN B 1 122 ? 8.125 -9.109 -15.531 1 92.06 122 ASN B C 1
ATOM 2163 O O . ASN B 1 122 ? 7.871 -8.383 -16.484 1 92.06 122 ASN B O 1
ATOM 2167 N N . GLN B 1 123 ? 7.75 -8.93 -14.289 1 89.38 123 GLN B N 1
ATOM 2168 C CA . GLN B 1 123 ? 6.98 -7.73 -13.969 1 89.38 123 GLN B CA 1
ATOM 2169 C C . GLN B 1 123 ? 7.609 -6.969 -12.805 1 89.38 123 GLN B C 1
ATOM 2171 O O . GLN B 1 123 ? 8.062 -7.578 -11.836 1 89.38 123 GLN B O 1
ATOM 2176 N N . VAL B 1 124 ? 7.648 -5.656 -13.016 1 86.56 124 VAL B N 1
ATOM 2177 C CA . VAL B 1 124 ? 8.062 -4.809 -11.898 1 86.56 124 VAL B CA 1
ATOM 2178 C C . VAL B 1 124 ? 6.848 -4.414 -11.07 1 86.56 124 VAL B C 1
ATOM 2180 O O . VAL B 1 124 ? 5.844 -3.943 -11.609 1 86.56 124 VAL B O 1
ATOM 2183 N N . VAL B 1 125 ? 6.965 -4.707 -9.781 1 86.12 125 VAL B N 1
ATOM 2184 C CA . VAL B 1 125 ? 5.934 -4.289 -8.836 1 86.12 125 VAL B CA 1
ATOM 2185 C C . VAL B 1 125 ? 6.5 -3.24 -7.887 1 86.12 125 VAL B C 1
ATOM 2187 O O . VAL B 1 125 ? 7.609 -3.393 -7.371 1 86.12 125 VAL B O 1
ATOM 2190 N N . ASP B 1 126 ? 5.734 -2.197 -7.727 1 83.62 126 ASP B N 1
ATOM 2191 C CA . ASP B 1 126 ? 6.164 -1.101 -6.863 1 83.62 126 ASP B CA 1
ATOM 2192 C C . ASP B 1 126 ? 5.137 -0.823 -5.773 1 83.62 126 ASP B C 1
ATOM 2194 O O . ASP B 1 126 ? 4.012 -0.413 -6.062 1 83.62 126 ASP B O 1
ATOM 2198 N N . ALA B 1 127 ? 5.629 -1.132 -4.602 1 86.62 127 ALA B N 1
ATOM 2199 C CA . ALA B 1 127 ? 4.781 -0.756 -3.473 1 86.62 127 ALA B CA 1
ATOM 2200 C C . ALA B 1 127 ? 4.809 0.752 -3.244 1 86.62 127 ALA B C 1
ATOM 2202 O O . ALA B 1 127 ? 5.848 1.314 -2.893 1 86.62 127 ALA B O 1
ATOM 2203 N N . GLN B 1 128 ? 3.725 1.277 -3.494 1 86.31 128 GLN B N 1
ATOM 2204 C CA . GLN B 1 128 ? 3.609 2.715 -3.27 1 86.31 128 GLN B CA 1
ATOM 2205 C C . GLN B 1 128 ? 2.541 3.025 -2.227 1 86.31 128 GLN B C 1
ATOM 2207 O O . GLN B 1 128 ? 1.633 2.223 -2.002 1 86.31 128 GLN B O 1
ATOM 2212 N N . LEU B 1 129 ? 2.725 4.16 -1.633 1 89.5 129 LEU B N 1
ATOM 2213 C CA . LEU B 1 129 ? 1.76 4.66 -0.66 1 89.5 129 LEU B CA 1
ATOM 2214 C C . LEU B 1 129 ? 1.456 6.137 -0.904 1 89.5 129 LEU B C 1
ATOM 2216 O O . LEU B 1 129 ? 2.365 6.969 -0.908 1 89.5 129 LEU B O 1
ATOM 2220 N N . ASP B 1 130 ? 0.237 6.348 -1.216 1 91.81 130 ASP B N 1
ATOM 2221 C CA . ASP B 1 130 ? -0.271 7.715 -1.3 1 91.81 130 ASP B CA 1
ATOM 2222 C C . ASP B 1 130 ? -0.855 8.164 0.037 1 91.81 130 ASP B C 1
ATOM 2224 O O . ASP B 1 130 ? -1.599 7.422 0.68 1 91.81 130 ASP B O 1
ATOM 2228 N N . PHE B 1 131 ? -0.478 9.359 0.447 1 94.31 131 PHE B N 1
ATOM 2229 C CA . PHE B 1 131 ? -1.042 9.828 1.709 1 94.31 131 PHE B CA 1
ATOM 2230 C C . PHE B 1 131 ? -1.067 11.352 1.762 1 94.31 131 PHE B C 1
ATOM 2232 O O . PHE B 1 131 ? -0.4 12.016 0.966 1 94.31 131 PHE B O 1
ATOM 2239 N N . LEU B 1 132 ? -1.917 11.844 2.584 1 97.06 132 LEU B N 1
ATOM 2240 C CA . LEU B 1 132 ? -2.08 13.258 2.885 1 97.06 132 LEU B CA 1
ATOM 2241 C C . LEU B 1 132 ? -1.523 13.594 4.266 1 97.06 132 LEU B C 1
ATOM 2243 O O . LEU B 1 132 ? -1.767 12.859 5.23 1 97.06 132 LEU B O 1
ATOM 2247 N N . ILE B 1 133 ? -0.719 14.633 4.34 1 96.94 133 ILE B N 1
ATOM 2248 C CA . ILE B 1 133 ? -0.271 15.203 5.605 1 96.94 133 ILE B CA 1
ATOM 2249 C C . ILE B 1 133 ? -0.93 16.562 5.82 1 96.94 133 ILE B C 1
ATOM 2251 O O . ILE B 1 133 ? -0.893 17.422 4.938 1 96.94 133 ILE B O 1
ATOM 2255 N N . ILE B 1 134 ? -1.521 16.719 6.918 1 96.94 134 ILE B N 1
ATOM 2256 C CA . ILE B 1 134 ? -1.989 18.031 7.355 1 96.94 134 ILE B CA 1
ATOM 2257 C C . ILE B 1 134 ? -1.191 18.484 8.578 1 96.94 134 ILE B C 1
ATOM 2259 O O . ILE B 1 134 ? -1.23 17.844 9.625 1 96.94 134 ILE B O 1
ATOM 2263 N N . SER B 1 135 ? -0.485 19.562 8.422 1 96.25 135 SER B N 1
ATOM 2264 C CA . SER B 1 135 ? 0.262 20.141 9.531 1 96.25 135 SER B CA 1
ATOM 2265 C C . SER B 1 135 ? -0.619 21.047 10.375 1 96.25 135 SER B C 1
ATOM 2267 O O . SER B 1 135 ? -1.13 22.062 9.883 1 96.25 135 SER B O 1
ATOM 2269 N N . VAL B 1 136 ? -0.727 20.672 11.602 1 95.25 136 VAL B N 1
ATOM 2270 C CA . VAL B 1 136 ? -1.579 21.438 12.516 1 95.25 136 VAL B CA 1
ATOM 2271 C C . VAL B 1 136 ? -0.739 22 13.656 1 95.25 136 VAL B C 1
ATOM 2273 O O . VAL B 1 136 ? 0.24 21.375 14.086 1 95.25 136 VAL B O 1
ATOM 2276 N N . PRO B 1 137 ? -1.126 23.172 14.086 1 92.12 137 PRO B N 1
ATOM 2277 C CA . PRO B 1 137 ? -0.387 23.703 15.234 1 92.12 137 PRO B CA 1
ATOM 2278 C C . PRO B 1 137 ? -0.38 22.75 16.422 1 92.12 137 PRO B C 1
ATOM 2280 O O . PRO B 1 137 ? -1.369 22.047 16.672 1 92.12 137 PRO B O 1
ATOM 2283 N N . GLU B 1 138 ? 0.788 22.734 17.078 1 89.44 138 GLU B N 1
ATOM 2284 C CA . GLU B 1 138 ? 0.878 21.938 18.281 1 89.44 138 GLU B CA 1
ATOM 2285 C C . GLU B 1 138 ? -0.081 22.438 19.359 1 89.44 138 GLU B C 1
ATOM 2287 O O . GLU B 1 138 ? -0.368 23.641 19.422 1 89.44 138 GLU B O 1
ATOM 2292 N N . GLU B 1 139 ? -0.786 21.453 19.938 1 72 139 GLU B N 1
ATOM 2293 C CA . GLU B 1 139 ? -1.579 21.906 21.078 1 72 139 GLU B CA 1
ATOM 2294 C C . GLU B 1 139 ? -0.692 22.516 22.172 1 72 139 GLU B C 1
ATOM 2296 O O . GLU B 1 139 ? 0.339 21.938 22.516 1 72 139 GLU B O 1
ATOM 2301 N N . VAL B 1 140 ? -0.54 23.734 22.156 1 56.66 140 VAL B N 1
ATOM 2302 C CA . VAL B 1 140 ? 0.172 24.375 23.266 1 56.66 140 VAL B CA 1
ATOM 2303 C C . VAL B 1 140 ? -0.258 23.766 24.594 1 56.66 140 VAL B C 1
ATOM 2305 O O . VAL B 1 140 ? -1.447 23.734 24.906 1 56.66 140 VAL B O 1
ATOM 2308 N N . SER B 1 141 ? 0.251 22.734 24.891 1 48.72 141 SER B N 1
ATOM 2309 C CA . SER B 1 141 ? 0.064 22.391 26.297 1 48.72 141 SER B CA 1
ATOM 2310 C C . SER B 1 141 ? 0.232 23.625 27.188 1 48.72 141 SER B C 1
ATOM 2312 O O . SER B 1 141 ? 1.284 24.266 27.172 1 48.72 141 SER B O 1
ATOM 2314 N N . MET B 1 142 ? -0.728 24.531 27.344 1 40.16 142 MET B N 1
ATOM 2315 C CA . MET B 1 142 ? -0.631 25.438 28.484 1 40.16 142 MET B CA 1
ATOM 2316 C C . MET B 1 142 ? -0.061 24.719 29.703 1 40.16 142 MET B C 1
ATOM 2318 O O . MET B 1 142 ? -0.654 23.75 30.188 1 40.16 142 MET B O 1
ATOM 2322 N N . SER B 1 143 ? 1.083 24.469 29.719 1 39.53 143 SER B N 1
ATOM 2323 C CA . SER B 1 143 ? 1.604 24.234 31.047 1 39.53 143 SER B CA 1
ATOM 2324 C C . SER B 1 143 ? 0.964 25.172 32.062 1 39.53 143 SER B C 1
ATOM 2326 O O . SER B 1 143 ? 0.898 26.375 31.844 1 39.53 143 SER B O 1
ATOM 2328 N N . ASN B 1 144 ? -0.049 24.672 32.75 1 41.38 144 ASN B N 1
ATOM 2329 C CA . ASN B 1 144 ? -0.45 25.234 34.031 1 41.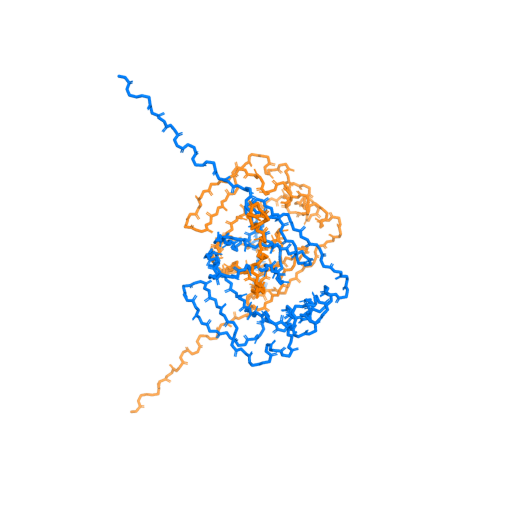38 144 ASN B CA 1
ATOM 2330 C C . ASN B 1 144 ? 0.749 25.781 34.812 1 41.38 144 ASN B C 1
ATOM 2332 O O . ASN B 1 144 ? 0.646 26.062 36 1 41.38 144 ASN B O 1
ATOM 2336 N N . GLU B 1 145 ? 1.929 25.719 34.344 1 39.97 145 GLU B N 1
ATOM 2337 C CA . GLU B 1 145 ? 2.854 26.266 35.312 1 39.97 145 GLU B CA 1
ATOM 2338 C C . GLU B 1 145 ? 2.686 27.766 35.469 1 39.97 145 GLU B C 1
ATOM 2340 O O . GLU B 1 145 ? 3.344 28.406 36.281 1 39.97 145 GLU B O 1
ATOM 2345 N N . SER B 1 146 ? 2.035 28.5 34.5 1 40.38 146 SER B N 1
ATOM 2346 C CA . SER B 1 146 ? 2.004 29.891 34.969 1 40.38 146 SER B CA 1
ATOM 2347 C C . SER B 1 146 ? 1.003 30.062 36.094 1 40.38 146 SER B C 1
ATOM 2349 O O . SER B 1 146 ? 0.769 31.188 36.562 1 40.38 146 SER B O 1
ATOM 2351 N N . ARG B 1 147 ? 0.119 29.109 36.438 1 37.41 147 ARG B N 1
ATOM 2352 C CA . ARG B 1 147 ? -0.676 29.531 37.594 1 37.41 147 ARG B CA 1
ATOM 2353 C C . ARG B 1 147 ? 0.17 29.547 38.844 1 37.41 147 ARG B C 1
ATOM 2355 O O . ARG B 1 147 ? -0.327 29.875 39.938 1 37.41 147 ARG B O 1
ATOM 2362 N N . LEU B 1 148 ? 1.256 28.766 39 1 34.25 148 LEU B N 1
ATOM 2363 C CA . LEU B 1 148 ? 1.75 28.844 40.375 1 34.25 148 LEU B CA 1
ATOM 2364 C C . LEU B 1 148 ? 2.549 30.125 40.594 1 34.25 148 LEU B C 1
ATOM 2366 O O . LEU B 1 148 ? 3.1 30.344 41.656 1 34.25 148 LEU B O 1
ATOM 2370 N N . GLU B 1 149 ? 2.648 31.109 39.594 1 29.94 149 GLU B N 1
ATOM 2371 C CA . GLU B 1 149 ? 3.006 32.281 40.375 1 29.94 149 GLU B CA 1
ATOM 2372 C C . GLU B 1 149 ? 1.763 33 40.875 1 29.94 149 GLU B C 1
ATOM 2374 O O . GLU B 1 149 ? 0.729 33.031 40.188 1 29.94 149 GLU B O 1
#

pLDDT: mean 81.41, std 20.97, range [23.97, 98.19]

Organism: Ajellomyces capsulatus (strain G186AR / H82 / ATCC MYA-2454 / RMSCC 2432) (NCBI:txid447093)